Protein AF-A0A1F6WZV9-F1 (afdb_monomer)

Nearest PDB structures (foldseek):
  5a0w-assembly2_A  TM=3.919E-01  e=1.713E+00  Desulfurococcus mucosus
  5akf-assembly3_A  TM=3.228E-01  e=8.176E-01  Desulfurococcus mucosus
  2vs8-assembly3_K  TM=3.008E-01  e=1.338E+00  Desulfurococcus mucosus
  5o6i-assembly3_K  TM=3.169E-01  e=1.937E+00  Desulfurococcus mucosus
  1mow-assembly2_D  TM=3.145E-01  e=2.331E+00  Desulfurococcus mucosus

Sequence (205 aa):
MNNKRGFTLIELLVVIAIMSLLVSIVMIPLNSARTRARVVATIAQASEMNQAIIAYINDVQELPGYDANWGDVCETAMFVSGNFSYKGNRPAKGWNGPYLNAWPKNKWKKTYHWEFIGGNNAIPTLVVDGVSTKEAEMIDKIADDGNLTTGMVRIPREIRKSKGRTIVSNVYGTRKVLGFYFDGYGMRGIRNDAHKAKGCSVKKL

Solvent-accessible surface area (backbone atoms only — not comparable to full-atom values): 11794 Å² total; per-residue (Å²): 134,86,82,77,82,76,85,54,73,65,64,55,50,53,50,55,53,53,51,54,55,56,51,57,67,53,51,61,61,48,57,54,51,53,49,52,52,44,39,54,54,45,53,52,49,52,53,54,50,48,54,28,51,52,52,48,27,72,43,39,60,33,53,79,60,31,48,97,64,94,50,52,68,58,56,27,14,66,35,32,69,53,52,30,27,50,87,86,40,67,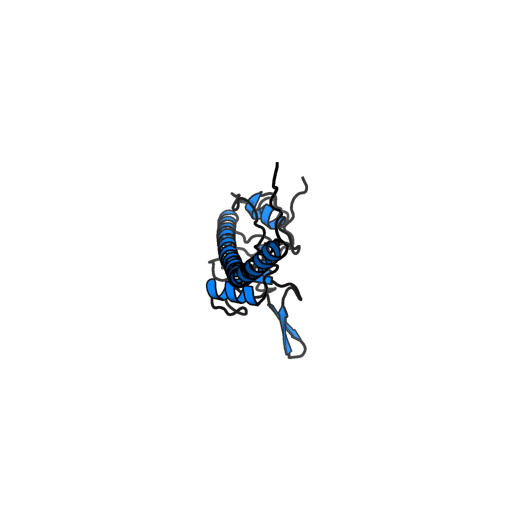46,60,71,56,70,77,68,59,54,38,97,61,72,65,66,40,90,69,78,35,46,46,37,60,42,67,55,59,73,96,67,47,36,54,23,46,32,37,49,69,42,47,71,72,54,44,45,53,37,15,50,72,76,55,85,43,45,53,84,45,87,43,37,21,48,56,66,41,80,46,79,54,95,95,40,82,46,78,43,51,69,63,62,90,58,43,47,38,26,44,44,45,80,81,73,74,58,75,86,55,48,62,65,27,80,76,44,84,40,44,44,65,75,82,128

Organism: NCBI:txid1801765

pLDDT: mean 84.04, std 11.71, range [48.41, 96.38]

Mean predicted aligned error: 8.33 Å

Foldseek 3Di:
DDPPDDDDPVNVVVVVVVVVVVCVVPVVVVVVVLLVVLLVVQLVLVVLVVQLQVVLCVQLLAGQAFAPDFDCQLVCCSQPPQQKADPNDGRRHRDDDNSDPGQDQGPVRGHWGWDFADVVNTFTKTKHWPQDPVSLLVNCVVNHPSDQVDDQKHFRWDWDDDPNDTDIAGPVHPTDMIIRTCPPVPCPPRPVPNNVDHDTDGDDD

Structure (mmCIF, N/CA/C/O backbone):
data_AF-A0A1F6WZV9-F1
#
_entry.id   AF-A0A1F6WZV9-F1
#
loop_
_atom_site.group_PDB
_atom_site.id
_atom_site.type_symbol
_atom_site.label_atom_id
_atom_site.label_alt_id
_atom_site.label_comp_id
_atom_site.label_asym_id
_atom_site.label_entity_id
_atom_site.label_seq_id
_atom_site.pdbx_PDB_ins_code
_atom_site.Cartn_x
_atom_site.Cartn_y
_atom_site.Cartn_z
_atom_site.occupancy
_atom_site.B_iso_or_equiv
_atom_site.auth_seq_id
_atom_site.auth_comp_id
_atom_site.auth_asym_id
_atom_site.auth_atom_id
_atom_site.pdbx_PDB_model_num
ATOM 1 N N . MET A 1 1 ? -59.739 18.974 32.155 1.00 48.41 1 MET A N 1
ATOM 2 C CA . MET A 1 1 ? -58.592 19.144 33.076 1.00 48.41 1 MET A CA 1
ATOM 3 C C . MET A 1 1 ? -57.430 18.324 32.534 1.00 48.41 1 MET A C 1
ATOM 5 O O . MET A 1 1 ? -57.470 17.105 32.612 1.00 48.41 1 MET A O 1
ATOM 9 N N . ASN A 1 2 ? -56.450 18.966 31.895 1.00 56.94 2 ASN A N 1
ATOM 10 C CA . ASN A 1 2 ? -55.317 18.269 31.281 1.00 56.94 2 ASN A CA 1
ATOM 11 C C . ASN A 1 2 ? -54.195 18.081 32.309 1.00 56.94 2 ASN A C 1
ATOM 13 O O . ASN A 1 2 ? -53.331 18.943 32.448 1.00 56.94 2 ASN A O 1
ATOM 17 N N . ASN A 1 3 ? -54.196 16.941 33.005 1.00 62.41 3 ASN A N 1
ATOM 18 C CA . ASN A 1 3 ? -53.055 16.479 33.796 1.00 62.41 3 ASN A CA 1
ATOM 19 C C . ASN A 1 3 ? -51.926 16.043 32.852 1.00 62.41 3 ASN A C 1
ATOM 21 O O . ASN A 1 3 ? -51.799 14.866 32.511 1.00 62.41 3 ASN A O 1
ATOM 25 N N . LYS A 1 4 ? -51.101 16.994 32.405 1.00 68.62 4 LYS A N 1
ATOM 26 C CA . LYS A 1 4 ? -49.837 16.664 31.741 1.00 68.62 4 LYS A CA 1
ATOM 27 C C . LYS A 1 4 ? -48.864 16.157 32.807 1.00 68.62 4 LYS A C 1
ATOM 29 O O . LYS A 1 4 ? -48.350 16.940 33.598 1.00 68.62 4 LYS A O 1
ATOM 34 N N . ARG A 1 5 ? -48.646 14.840 32.848 1.00 77.00 5 ARG A N 1
ATOM 35 C CA . ARG A 1 5 ? -47.585 14.220 33.654 1.00 77.00 5 ARG A CA 1
ATOM 36 C C . ARG A 1 5 ? -46.234 14.716 33.130 1.00 77.00 5 ARG A C 1
ATOM 38 O O . ARG A 1 5 ? -45.928 14.521 31.956 1.00 77.00 5 ARG A O 1
ATOM 45 N N . GLY A 1 6 ? -45.484 15.417 33.977 1.00 78.50 6 GLY A N 1
ATOM 46 C CA . GLY A 1 6 ? -44.118 15.846 33.687 1.00 78.50 6 GLY A CA 1
ATOM 47 C C . GLY A 1 6 ? -43.126 14.708 33.917 1.00 78.50 6 GLY A C 1
ATOM 48 O O . GLY A 1 6 ? -43.349 13.864 34.781 1.00 78.50 6 GLY A O 1
ATOM 49 N N . PHE A 1 7 ? -42.049 14.693 33.137 1.00 82.00 7 PHE A N 1
ATOM 50 C CA . PHE A 1 7 ? -40.940 13.753 33.297 1.00 82.00 7 PHE A CA 1
ATOM 51 C C . PHE A 1 7 ? -40.142 14.107 34.558 1.00 82.00 7 PHE A C 1
ATOM 53 O O . PHE A 1 7 ? -39.856 15.286 34.790 1.00 82.00 7 PHE A O 1
ATOM 60 N N . THR A 1 8 ? -39.781 13.123 35.380 1.00 90.56 8 THR A N 1
ATOM 61 C CA . THR A 1 8 ? -38.990 13.375 36.591 1.00 90.56 8 THR A CA 1
ATOM 62 C C . THR A 1 8 ? -37.490 13.410 36.279 1.00 90.56 8 THR A C 1
ATOM 64 O O . THR A 1 8 ? -36.995 12.728 35.380 1.00 90.56 8 THR A O 1
ATOM 67 N N . LEU A 1 9 ? -36.727 14.195 37.048 1.00 88.62 9 LEU A N 1
ATOM 68 C CA . LEU A 1 9 ? -35.262 14.253 36.924 1.00 88.62 9 LEU A CA 1
ATOM 69 C C . LEU A 1 9 ? -34.605 12.888 37.171 1.00 88.62 9 LEU A C 1
ATOM 71 O O . LEU A 1 9 ? -33.600 12.570 36.540 1.00 88.62 9 LEU A O 1
ATOM 75 N N . ILE A 1 10 ? -35.182 12.076 38.061 1.00 92.75 10 ILE A N 1
ATOM 76 C CA . ILE A 1 10 ? -34.656 10.746 38.376 1.00 92.75 10 ILE A CA 1
ATOM 77 C C . ILE A 1 10 ? -34.859 9.760 37.222 1.00 92.75 10 ILE A C 1
ATOM 79 O O . ILE A 1 10 ? -33.945 8.997 36.920 1.00 92.75 10 ILE A O 1
ATOM 83 N N . GLU A 1 11 ? -35.998 9.821 36.524 1.00 90.50 11 GLU A N 1
ATOM 84 C CA . GLU A 1 11 ? -36.232 9.013 35.321 1.00 90.50 11 GLU A CA 1
ATOM 85 C C . GLU A 1 11 ? -35.207 9.348 34.238 1.00 90.50 11 GLU A C 1
ATOM 87 O O . GLU A 1 11 ? -34.634 8.446 33.635 1.00 90.50 11 GLU A O 1
ATOM 92 N N . LEU A 1 12 ? -34.898 10.630 34.031 1.00 91.75 12 LEU A N 1
ATOM 93 C CA . LEU A 1 12 ? -33.886 11.017 33.048 1.00 91.75 12 LEU A CA 1
ATOM 94 C C . LEU A 1 12 ? -32.477 10.573 33.474 1.00 91.75 12 LEU A C 1
ATOM 96 O O . LEU A 1 12 ? -31.698 10.104 32.642 1.00 91.75 12 LEU A O 1
ATOM 100 N N . LEU A 1 13 ? -32.164 10.674 34.768 1.00 93.31 13 LEU A N 1
ATOM 101 C CA . LEU A 1 13 ? -30.856 10.327 35.324 1.00 93.31 13 LEU A CA 1
ATOM 102 C C . LEU A 1 13 ? -30.554 8.826 35.212 1.00 93.31 13 LEU A C 1
ATOM 104 O O . LEU A 1 13 ? -29.449 8.446 34.824 1.00 93.31 13 LEU A O 1
ATOM 108 N N . VAL A 1 14 ? -31.532 7.963 35.494 1.00 94.75 14 VAL A N 1
ATOM 109 C CA . VAL A 1 14 ? -31.358 6.507 35.365 1.00 94.75 14 VAL A CA 1
ATOM 110 C C . VAL A 1 14 ? -31.144 6.105 33.904 1.00 94.75 14 VAL A C 1
ATOM 112 O O . VAL A 1 14 ? -30.307 5.249 33.614 1.00 94.75 14 VAL A O 1
ATOM 115 N N . VAL A 1 15 ? -31.840 6.750 32.964 1.00 94.69 15 VAL A N 1
ATOM 116 C CA . VAL A 1 15 ? -31.719 6.415 31.540 1.00 94.69 15 VAL A CA 1
ATOM 117 C C . VAL A 1 15 ? -30.327 6.768 31.012 1.00 94.69 15 VAL A C 1
ATOM 119 O O . VAL A 1 15 ? -29.705 5.937 30.349 1.00 94.69 15 VAL A O 1
ATOM 122 N N . ILE A 1 16 ? -29.785 7.948 31.334 1.00 95.31 16 ILE A N 1
ATOM 123 C CA . ILE A 1 16 ? -28.417 8.300 30.910 1.00 95.31 16 ILE A CA 1
ATOM 124 C C . ILE A 1 16 ? -27.360 7.409 31.576 1.00 95.31 16 ILE A C 1
ATOM 126 O O . ILE A 1 16 ? -26.379 7.041 30.924 1.00 95.31 16 ILE A O 1
ATOM 130 N N . ALA A 1 17 ? -27.585 6.990 32.828 1.00 95.69 17 ALA A N 1
ATOM 131 C CA . ALA A 1 17 ? -26.709 6.050 33.521 1.00 95.69 17 ALA A CA 1
ATOM 132 C C . ALA A 1 17 ? -26.644 4.704 32.780 1.00 95.69 17 ALA A C 1
ATOM 134 O O . ALA A 1 17 ? -25.554 4.244 32.433 1.00 95.69 17 ALA A O 1
ATOM 135 N N . ILE A 1 18 ? -27.794 4.117 32.437 1.00 95.44 18 ILE A N 1
ATOM 136 C CA . ILE A 1 18 ? -27.848 2.844 31.703 1.00 95.44 18 ILE A CA 1
ATOM 137 C C . ILE A 1 18 ? -27.305 3.000 30.272 1.00 95.44 18 ILE A C 1
ATOM 139 O O . ILE A 1 18 ? -26.546 2.143 29.815 1.00 95.44 18 ILE A O 1
ATOM 143 N N . MET A 1 19 ? -27.615 4.099 29.572 1.00 94.94 19 MET A N 1
ATOM 144 C CA . MET A 1 19 ? -27.082 4.354 28.226 1.00 94.94 19 MET A CA 1
ATOM 145 C C . MET A 1 19 ? -25.546 4.379 28.218 1.00 94.94 19 MET A C 1
ATOM 147 O O . MET A 1 19 ? -24.927 3.738 27.367 1.00 94.94 19 MET A O 1
ATOM 151 N N . SER A 1 20 ? -24.918 5.060 29.182 1.00 95.44 20 SER A N 1
ATOM 152 C CA . SER A 1 20 ? -23.451 5.131 29.275 1.00 95.44 20 SER A CA 1
ATOM 153 C C . SER A 1 20 ? -22.789 3.769 29.524 1.00 95.44 20 SER A C 1
ATOM 155 O O . SER A 1 20 ? -21.749 3.461 28.928 1.00 95.44 20 SER A O 1
ATOM 157 N N . LEU A 1 21 ? -23.419 2.917 30.338 1.00 93.19 21 LEU A N 1
ATOM 158 C CA . LEU A 1 21 ? -22.950 1.559 30.599 1.00 93.19 21 LEU A CA 1
ATOM 159 C C . LEU A 1 21 ? -22.983 0.710 29.321 1.00 93.19 21 LEU A C 1
ATOM 161 O O . LEU A 1 21 ? -21.990 0.066 28.978 1.00 93.19 21 LEU A O 1
ATOM 165 N N . LEU A 1 22 ? -24.095 0.754 28.583 1.00 95.69 22 LEU A N 1
ATOM 166 C CA . LEU A 1 22 ? -24.256 -0.013 27.346 1.00 95.69 22 LEU A CA 1
ATOM 167 C C . LEU A 1 22 ? -23.265 0.428 26.261 1.00 95.69 22 LEU A C 1
ATOM 169 O O . LEU A 1 22 ? -22.628 -0.415 25.627 1.00 95.69 22 LEU A O 1
ATOM 173 N N . VAL A 1 23 ? -23.074 1.739 26.079 1.00 93.50 23 VAL A N 1
ATOM 174 C CA . VAL A 1 23 ? -22.110 2.281 25.104 1.00 93.50 23 VAL A CA 1
ATOM 175 C C . VAL A 1 23 ? -20.681 1.820 25.414 1.00 93.50 23 VAL A C 1
ATOM 177 O O . VAL A 1 23 ? -19.935 1.473 24.494 1.00 93.50 23 VAL A O 1
ATOM 180 N N . SER A 1 24 ? -20.308 1.754 26.695 1.00 89.38 24 SER A N 1
ATOM 181 C CA . SER A 1 24 ? -18.956 1.362 27.118 1.00 89.38 24 SER A CA 1
ATOM 182 C C . SER A 1 24 ? -18.601 -0.070 26.703 1.00 89.38 24 SER A C 1
ATOM 184 O O . SER A 1 24 ? -17.488 -0.322 26.238 1.00 89.38 24 SER A O 1
ATOM 186 N N . ILE A 1 25 ? -19.557 -0.999 26.795 1.00 91.50 25 ILE A N 1
ATOM 187 C CA . ILE A 1 25 ? -19.353 -2.411 26.429 1.00 91.50 25 ILE A CA 1
ATOM 188 C C . ILE A 1 25 ? -19.211 -2.574 24.907 1.00 91.50 25 ILE A C 1
ATOM 190 O O . ILE A 1 25 ? -18.394 -3.364 24.436 1.00 91.50 25 ILE A O 1
ATOM 194 N N . VAL A 1 26 ? -19.964 -1.799 24.120 1.00 89.88 26 VAL A N 1
ATOM 195 C CA . VAL A 1 26 ? -19.968 -1.900 22.649 1.00 89.88 26 VAL A CA 1
ATOM 196 C C . VAL A 1 26 ? -18.725 -1.261 22.013 1.00 89.88 26 VAL A C 1
ATOM 198 O O . VAL A 1 26 ? -18.256 -1.714 20.965 1.00 89.88 26 VAL A O 1
ATOM 201 N N . MET A 1 27 ? -18.152 -0.223 22.629 1.00 87.25 27 MET A N 1
ATOM 202 C CA . MET A 1 27 ? -17.099 0.583 21.999 1.00 87.25 27 MET A CA 1
ATOM 203 C C . MET A 1 27 ? -15.764 -0.164 21.810 1.00 87.25 27 MET A C 1
ATOM 205 O O . MET A 1 27 ? -15.101 -0.014 20.779 1.00 87.25 27 MET A O 1
ATOM 209 N N . ILE A 1 28 ? -15.363 -0.991 22.781 1.00 84.06 28 ILE A N 1
ATOM 210 C CA . ILE A 1 28 ? -14.087 -1.727 22.752 1.00 84.06 28 ILE A CA 1
ATOM 211 C C . ILE A 1 28 ? -14.012 -2.727 21.575 1.00 84.06 28 ILE A C 1
ATOM 213 O O . ILE A 1 28 ? -13.073 -2.627 20.773 1.00 84.06 28 ILE A O 1
ATOM 217 N N . PRO A 1 29 ? -14.967 -3.665 21.396 1.00 87.50 29 PRO A N 1
ATOM 218 C CA . PRO A 1 29 ? -14.917 -4.627 20.293 1.00 87.50 29 PRO A CA 1
ATOM 219 C C . PRO A 1 29 ? -15.067 -3.961 18.919 1.00 87.50 29 PRO A C 1
ATOM 221 O O . PRO A 1 29 ? -14.427 -4.390 17.954 1.00 87.50 29 PRO A O 1
ATOM 224 N N . LEU A 1 30 ? -15.835 -2.870 18.827 1.00 88.19 30 LEU A N 1
ATOM 225 C CA . LEU A 1 30 ? -16.044 -2.138 17.577 1.00 88.19 30 LEU A CA 1
ATOM 226 C C . LEU A 1 30 ? -14.736 -1.570 17.001 1.00 88.19 30 LEU A C 1
ATOM 228 O O . LEU A 1 30 ? -14.505 -1.644 15.792 1.00 88.19 30 LEU A O 1
ATOM 232 N N . ASN A 1 31 ? -13.846 -1.046 17.848 1.00 87.56 31 ASN A N 1
ATOM 233 C CA . ASN A 1 31 ? -12.553 -0.516 17.402 1.00 87.56 31 ASN A CA 1
ATOM 234 C C . ASN A 1 31 ? -11.635 -1.609 16.826 1.00 87.56 31 ASN A C 1
ATOM 236 O O . ASN A 1 31 ? -10.954 -1.393 15.816 1.00 87.56 31 ASN A O 1
ATOM 240 N N . SER A 1 32 ? -11.648 -2.800 17.430 1.00 89.56 32 SER A N 1
ATOM 241 C CA . SER A 1 32 ? -10.911 -3.966 16.928 1.00 89.56 32 SER A CA 1
ATOM 242 C C . SER A 1 32 ? -11.473 -4.445 15.585 1.00 89.56 32 SER A C 1
ATOM 244 O O . SER A 1 32 ? -10.720 -4.600 14.620 1.00 89.56 32 SER A O 1
ATOM 246 N N . ALA A 1 33 ? -12.800 -4.578 15.481 1.00 92.75 33 ALA A N 1
ATOM 247 C CA . ALA A 1 33 ? -13.479 -4.980 14.250 1.00 92.75 33 ALA A CA 1
ATOM 248 C C . ALA A 1 33 ? -13.197 -4.011 13.089 1.00 92.75 33 ALA A C 1
ATOM 250 O O . ALA A 1 33 ? -12.824 -4.442 11.999 1.00 92.75 33 ALA A O 1
ATOM 251 N N . ARG A 1 34 ? -13.271 -2.695 13.334 1.00 93.44 34 ARG A N 1
ATOM 252 C CA . ARG A 1 34 ? -12.923 -1.662 12.341 1.00 93.44 34 ARG A CA 1
ATOM 253 C C . ARG A 1 34 ? -11.472 -1.763 11.879 1.00 93.44 34 ARG A C 1
ATOM 255 O O . ARG A 1 34 ? -11.185 -1.545 10.705 1.00 93.44 34 ARG A O 1
ATOM 262 N N . THR A 1 35 ? -10.548 -2.078 12.783 1.00 94.25 35 THR A N 1
ATOM 263 C CA . THR A 1 35 ? -9.128 -2.234 12.437 1.00 94.25 35 THR A CA 1
ATOM 264 C C . THR A 1 35 ? -8.911 -3.462 11.560 1.00 94.25 35 THR A C 1
ATOM 266 O O . THR A 1 35 ? -8.313 -3.336 10.495 1.00 94.25 35 THR A O 1
ATOM 269 N N . ARG A 1 36 ? -9.483 -4.615 11.925 1.00 93.81 36 ARG A N 1
ATOM 270 C CA . ARG A 1 36 ? -9.423 -5.834 11.101 1.00 93.81 36 ARG A CA 1
ATOM 271 C C . ARG A 1 36 ? -10.056 -5.635 9.723 1.00 93.81 36 ARG A C 1
ATOM 273 O O . ARG A 1 36 ? -9.460 -6.020 8.724 1.00 93.81 36 ARG A O 1
ATOM 280 N N . ALA A 1 37 ? -11.210 -4.970 9.655 1.00 95.38 37 ALA A N 1
ATOM 281 C CA . ALA A 1 37 ? -11.867 -4.654 8.389 1.00 95.38 37 ALA A CA 1
ATOM 282 C C . ALA A 1 37 ? -10.978 -3.783 7.483 1.00 95.38 37 ALA A C 1
ATOM 284 O O . ALA A 1 37 ? -10.850 -4.063 6.294 1.00 95.38 37 ALA A O 1
ATOM 285 N N . ARG A 1 38 ? -10.310 -2.761 8.042 1.00 95.31 38 ARG A N 1
ATOM 286 C CA . ARG A 1 38 ? -9.353 -1.932 7.287 1.00 95.31 38 ARG A CA 1
ATOM 287 C C . ARG A 1 38 ? -8.147 -2.735 6.795 1.00 95.31 38 ARG A C 1
ATOM 289 O O . ARG A 1 38 ? -7.731 -2.527 5.659 1.00 95.31 38 ARG A O 1
ATOM 296 N N . VAL A 1 39 ? -7.619 -3.649 7.609 1.00 95.81 39 VAL A N 1
ATOM 297 C CA . VAL A 1 39 ? -6.502 -4.537 7.240 1.00 95.81 39 VAL A CA 1
ATOM 298 C C . VAL A 1 39 ? -6.882 -5.422 6.051 1.00 95.81 39 VAL A C 1
ATOM 300 O O . VAL A 1 39 ? -6.245 -5.335 5.004 1.00 95.81 39 VAL A O 1
ATOM 303 N N . VAL A 1 40 ? -7.973 -6.186 6.161 1.00 96.12 40 VAL A N 1
ATOM 304 C CA . VAL A 1 40 ? -8.442 -7.085 5.090 1.00 96.12 40 VAL A CA 1
ATOM 305 C C . VAL A 1 40 ? -8.731 -6.308 3.808 1.00 96.12 40 VAL A C 1
ATOM 307 O O . VAL A 1 40 ? -8.313 -6.699 2.721 1.00 96.12 40 VAL A O 1
ATOM 310 N N . ALA A 1 41 ? -9.385 -5.154 3.928 1.00 96.38 41 ALA A N 1
ATOM 311 C CA . ALA A 1 41 ? -9.717 -4.338 2.772 1.00 96.38 41 ALA A CA 1
ATOM 312 C C . ALA A 1 41 ? -8.491 -3.646 2.137 1.00 96.38 41 ALA A C 1
ATOM 314 O O . ALA A 1 41 ? -8.562 -3.271 0.970 1.00 96.38 41 ALA A O 1
ATOM 315 N N . THR A 1 42 ? -7.384 -3.468 2.868 1.00 96.12 42 THR A N 1
ATOM 316 C CA . THR A 1 42 ? -6.102 -2.996 2.305 1.00 96.12 42 THR A CA 1
ATOM 317 C C . THR A 1 42 ? -5.435 -4.104 1.494 1.00 96.12 42 THR A C 1
ATOM 319 O O . THR A 1 42 ? -4.983 -3.848 0.385 1.00 96.12 42 THR A O 1
ATOM 322 N N . ILE A 1 43 ? -5.438 -5.341 2.001 1.00 94.81 43 ILE A N 1
ATOM 323 C CA . ILE A 1 43 ? -4.892 -6.511 1.292 1.00 94.81 43 ILE A CA 1
ATOM 324 C C . ILE A 1 43 ? -5.663 -6.757 -0.010 1.00 94.81 43 ILE A C 1
ATOM 326 O O . ILE A 1 43 ? -5.056 -6.923 -1.064 1.00 94.81 43 ILE A O 1
ATOM 330 N N . ALA A 1 44 ? -6.997 -6.707 0.044 1.00 95.62 44 ALA A N 1
ATOM 331 C CA . ALA A 1 44 ? -7.839 -6.852 -1.142 1.00 95.62 44 ALA A CA 1
ATOM 332 C C . ALA A 1 44 ? -7.537 -5.776 -2.202 1.00 95.62 44 ALA A C 1
ATOM 334 O O . ALA A 1 44 ? -7.337 -6.107 -3.366 1.00 95.62 44 ALA A O 1
ATOM 335 N N . GLN A 1 45 ? -7.422 -4.504 -1.794 1.00 95.38 45 GLN A N 1
ATOM 336 C CA . GLN A 1 45 ? -7.049 -3.412 -2.704 1.00 95.38 45 GLN A CA 1
ATOM 337 C C . GLN A 1 45 ? -5.638 -3.587 -3.284 1.00 95.38 45 GLN A C 1
ATOM 339 O O . GLN A 1 45 ? -5.431 -3.332 -4.466 1.00 95.38 45 GLN A O 1
ATOM 344 N N . ALA A 1 46 ? -4.667 -4.027 -2.477 1.00 93.25 46 ALA A N 1
ATOM 345 C CA . ALA A 1 46 ? -3.313 -4.320 -2.947 1.00 93.25 46 ALA A CA 1
ATOM 346 C C . ALA A 1 46 ? -3.307 -5.433 -4.007 1.00 93.25 46 ALA A C 1
ATOM 348 O O . ALA A 1 46 ? -2.618 -5.309 -5.017 1.00 93.25 46 ALA A O 1
ATOM 349 N N . SER A 1 47 ? -4.113 -6.481 -3.815 1.00 91.81 47 SER A N 1
ATOM 350 C CA . SER A 1 47 ? -4.274 -7.565 -4.790 1.00 91.81 47 SER A CA 1
ATOM 351 C C . SER A 1 47 ? -4.921 -7.089 -6.097 1.00 91.81 47 SER A C 1
ATOM 353 O O . SER A 1 47 ? -4.436 -7.432 -7.172 1.00 91.81 47 SER A O 1
ATOM 355 N N . GLU A 1 48 ? -5.961 -6.255 -6.019 1.00 94.00 48 GLU A N 1
ATOM 356 C CA . GLU A 1 48 ? -6.611 -5.649 -7.191 1.00 94.00 48 GLU A CA 1
ATOM 357 C C . GLU A 1 48 ? -5.622 -4.799 -8.004 1.00 94.00 48 GLU A C 1
ATOM 359 O O . GLU A 1 48 ? -5.484 -4.976 -9.214 1.00 94.00 48 GLU A O 1
ATOM 364 N N . MET A 1 49 ? -4.858 -3.928 -7.337 1.00 92.44 49 MET A N 1
ATOM 365 C CA . MET A 1 49 ? -3.837 -3.118 -8.009 1.00 92.44 49 MET A CA 1
ATOM 366 C C . MET A 1 49 ? -2.710 -3.975 -8.587 1.00 92.44 49 MET A C 1
ATOM 368 O O . MET A 1 49 ? -2.226 -3.673 -9.672 1.00 92.44 49 MET A O 1
ATOM 372 N N . ASN A 1 50 ? -2.307 -5.053 -7.910 1.00 89.81 50 ASN A N 1
ATOM 373 C CA . ASN A 1 50 ? -1.316 -5.987 -8.443 1.00 89.81 50 ASN A CA 1
ATOM 374 C C . ASN A 1 50 ? -1.775 -6.590 -9.780 1.00 89.81 50 ASN A C 1
ATOM 376 O O . ASN A 1 50 ? -1.019 -6.588 -10.748 1.00 89.81 50 ASN A O 1
ATOM 380 N N . GLN A 1 51 ? -3.035 -7.022 -9.872 1.00 91.94 51 GLN A N 1
ATOM 381 C CA . GLN A 1 51 ? -3.592 -7.533 -11.128 1.00 91.94 51 GLN A CA 1
ATOM 382 C C . GLN A 1 51 ? -3.583 -6.468 -12.233 1.00 91.94 51 GLN A C 1
ATOM 384 O O . GLN A 1 51 ? -3.187 -6.762 -13.359 1.00 91.94 51 GLN A O 1
ATOM 389 N N . ALA A 1 52 ? -3.936 -5.221 -11.908 1.00 93.44 52 ALA A N 1
ATOM 390 C CA . ALA A 1 52 ? -3.880 -4.115 -12.862 1.00 93.44 52 ALA A CA 1
ATOM 391 C C . ALA A 1 52 ? -2.451 -3.794 -13.332 1.00 93.44 52 ALA A C 1
ATOM 393 O O . ALA A 1 52 ? -2.236 -3.493 -14.506 1.00 93.44 52 ALA A O 1
ATOM 394 N N . ILE A 1 53 ? -1.463 -3.887 -12.439 1.00 89.75 53 ILE A N 1
ATOM 395 C CA . ILE A 1 53 ? -0.046 -3.705 -12.773 1.00 89.75 53 ILE A CA 1
ATOM 396 C C . ILE A 1 53 ? 0.433 -4.807 -13.718 1.00 89.75 53 ILE A C 1
ATOM 398 O O . ILE A 1 53 ? 1.088 -4.511 -14.715 1.00 89.75 53 ILE A O 1
ATOM 402 N N . ILE A 1 54 ? 0.077 -6.064 -13.447 1.00 89.88 54 ILE A N 1
ATOM 403 C CA . ILE A 1 54 ? 0.411 -7.191 -14.326 1.00 89.88 54 ILE A CA 1
ATOM 404 C C . ILE A 1 54 ? -0.240 -7.011 -15.705 1.00 89.88 54 ILE A C 1
ATOM 406 O O . ILE A 1 54 ? 0.430 -7.197 -16.718 1.00 89.88 54 ILE A O 1
ATOM 410 N N . ALA A 1 55 ? -1.510 -6.597 -15.763 1.00 92.25 55 ALA A N 1
ATOM 411 C CA . ALA A 1 55 ? -2.193 -6.311 -17.025 1.00 92.25 55 ALA A CA 1
ATOM 412 C C . ALA A 1 55 ? -1.490 -5.196 -17.819 1.00 92.25 55 ALA A C 1
ATOM 414 O O . ALA A 1 55 ? -1.164 -5.393 -18.987 1.00 92.25 55 ALA A O 1
ATOM 415 N N . TYR A 1 56 ? -1.152 -4.079 -17.162 1.00 89.94 56 TYR A N 1
ATOM 416 C CA . TYR A 1 56 ? -0.374 -2.994 -17.768 1.00 89.94 56 TYR A CA 1
ATOM 417 C C . TYR A 1 56 ? 0.934 -3.503 -18.378 1.00 89.94 56 TYR A C 1
ATOM 419 O O . TYR A 1 56 ? 1.269 -3.168 -19.512 1.00 89.94 56 TYR A O 1
ATOM 427 N N . ILE A 1 57 ? 1.679 -4.312 -17.625 1.00 86.75 57 ILE A N 1
ATOM 428 C CA . ILE A 1 57 ? 2.969 -4.856 -18.051 1.00 86.75 57 ILE A CA 1
ATOM 429 C C . ILE A 1 57 ? 2.808 -5.763 -19.267 1.00 86.75 57 ILE A C 1
ATOM 431 O O . ILE A 1 57 ? 3.633 -5.703 -20.174 1.00 86.75 57 ILE A O 1
ATOM 435 N N . ASN A 1 58 ? 1.770 -6.596 -19.297 1.00 89.31 58 ASN A N 1
ATOM 436 C CA . ASN A 1 58 ? 1.527 -7.496 -20.421 1.00 89.31 58 ASN A CA 1
ATOM 437 C C . ASN A 1 58 ? 1.255 -6.726 -21.720 1.00 89.31 58 ASN A C 1
ATOM 439 O O . ASN A 1 58 ? 1.699 -7.152 -22.783 1.00 89.31 58 ASN A O 1
ATOM 443 N N . ASP A 1 59 ? 0.608 -5.571 -21.635 1.00 89.75 59 ASP A N 1
ATOM 444 C CA . ASP A 1 59 ? 0.269 -4.761 -22.805 1.00 89.75 59 ASP A CA 1
ATOM 445 C C . ASP A 1 59 ? 1.425 -3.856 -23.246 1.00 89.75 59 ASP A C 1
ATOM 447 O O . ASP A 1 59 ? 1.767 -3.761 -24.426 1.00 89.75 59 ASP A O 1
ATOM 451 N N . VAL A 1 60 ? 2.072 -3.206 -22.281 1.00 84.94 60 VAL A N 1
ATOM 452 C CA . VAL A 1 60 ? 3.124 -2.212 -22.523 1.00 84.94 60 VAL A CA 1
ATOM 453 C C . VAL A 1 60 ? 4.515 -2.847 -22.651 1.00 84.94 60 VAL A C 1
ATOM 455 O O . VAL A 1 60 ? 5.426 -2.245 -23.224 1.00 84.94 60 VAL A O 1
ATOM 458 N N . GLN A 1 61 ? 4.696 -4.065 -22.133 1.00 84.31 61 GLN A N 1
ATOM 459 C CA . GLN A 1 61 ? 5.971 -4.795 -22.076 1.00 84.31 61 GLN A CA 1
ATOM 460 C C . GLN A 1 61 ? 7.076 -4.050 -21.295 1.00 84.31 61 GLN A C 1
ATOM 462 O O . GLN A 1 61 ? 8.271 -4.308 -21.461 1.00 84.31 61 GLN A O 1
ATOM 467 N N . GLU A 1 62 ? 6.684 -3.133 -20.408 1.00 81.50 62 GLU A N 1
ATOM 468 C CA . GLU A 1 62 ? 7.562 -2.411 -19.485 1.00 81.50 62 GLU A CA 1
ATOM 469 C C . GLU A 1 62 ? 6.922 -2.298 -18.105 1.00 81.50 62 GLU A C 1
ATOM 471 O O . GLU A 1 62 ? 5.699 -2.316 -17.962 1.00 81.50 62 GLU A O 1
ATOM 476 N N . LEU A 1 63 ? 7.759 -2.106 -17.085 1.00 82.06 63 LEU A N 1
ATOM 477 C CA . LEU A 1 63 ? 7.273 -1.753 -15.756 1.00 82.06 63 LEU A CA 1
ATOM 478 C C . LEU A 1 63 ? 6.636 -0.350 -15.767 1.00 82.06 63 LEU A C 1
ATOM 480 O O . LEU A 1 63 ? 7.122 0.531 -16.486 1.00 82.06 63 LEU A O 1
ATOM 484 N N . PRO A 1 64 ? 5.595 -0.107 -14.949 1.00 83.12 64 PRO A N 1
ATOM 485 C CA . PRO A 1 64 ? 5.033 1.226 -14.798 1.00 83.12 64 PRO A CA 1
ATOM 486 C C . PRO A 1 64 ? 6.110 2.222 -14.364 1.00 83.12 64 PRO A C 1
ATOM 488 O O . PRO A 1 64 ? 6.955 1.923 -13.511 1.00 83.12 64 PRO A O 1
ATOM 491 N N . GLY A 1 65 ? 6.078 3.411 -14.961 1.00 78.62 65 GLY A N 1
ATOM 492 C CA . GLY A 1 65 ? 6.927 4.513 -14.532 1.00 78.62 65 GLY A CA 1
ATOM 493 C C . GLY A 1 65 ? 6.580 4.947 -13.111 1.00 78.62 65 GLY A C 1
ATOM 494 O O . GLY A 1 65 ? 5.485 4.692 -12.625 1.00 78.62 65 GLY A O 1
ATOM 495 N N . TYR A 1 66 ? 7.504 5.634 -12.452 1.00 79.25 66 TYR A N 1
ATOM 496 C CA . TYR A 1 66 ? 7.242 6.257 -11.158 1.00 79.25 66 TYR A CA 1
ATOM 497 C C . TYR A 1 66 ? 7.515 7.760 -11.232 1.00 79.25 66 TYR A C 1
ATOM 499 O O . TYR A 1 66 ? 8.248 8.247 -12.109 1.00 79.25 66 TYR A O 1
ATOM 507 N N . ASP A 1 67 ? 6.912 8.513 -10.323 1.00 76.25 67 ASP A N 1
ATOM 508 C CA . ASP A 1 67 ? 7.307 9.880 -10.030 1.00 76.25 67 ASP A CA 1
ATOM 509 C C . ASP A 1 67 ? 7.724 9.990 -8.560 1.00 76.25 67 ASP A C 1
ATOM 511 O O . ASP A 1 67 ? 7.351 9.184 -7.722 1.00 76.25 67 ASP A O 1
ATOM 515 N N . ALA A 1 68 ? 8.569 10.969 -8.241 1.00 71.38 68 ALA A N 1
ATOM 516 C CA . ALA A 1 68 ? 9.023 11.170 -6.861 1.00 71.38 68 ALA A CA 1
ATOM 517 C C . ALA A 1 68 ? 7.973 11.900 -5.999 1.00 71.38 68 ALA A C 1
ATOM 519 O O . ALA A 1 68 ? 8.233 12.231 -4.838 1.00 71.38 68 ALA A O 1
ATOM 5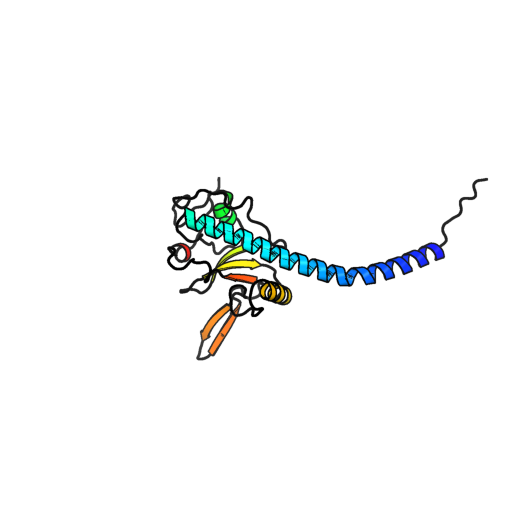20 N N . ASN A 1 69 ? 6.820 12.234 -6.585 1.00 78.69 69 ASN A N 1
ATOM 521 C CA . ASN A 1 69 ? 5.792 13.019 -5.934 1.00 78.69 69 ASN A CA 1
ATOM 522 C C . ASN A 1 69 ? 4.751 12.080 -5.353 1.00 78.69 69 ASN A C 1
ATOM 524 O O . ASN A 1 69 ? 4.102 11.318 -6.052 1.00 78.69 69 ASN A O 1
ATOM 528 N N . TRP A 1 70 ? 4.513 12.212 -4.057 1.00 80.00 70 TRP A N 1
ATOM 529 C CA . TRP A 1 70 ? 3.416 11.495 -3.435 1.00 80.00 70 TRP A CA 1
ATOM 530 C C . TRP A 1 70 ? 2.081 12.027 -3.954 1.00 80.00 70 TRP A C 1
ATOM 532 O O . TRP A 1 70 ? 1.682 13.146 -3.628 1.00 80.00 70 TRP A O 1
ATOM 542 N N . GLY A 1 71 ? 1.385 11.206 -4.729 1.00 83.50 71 GLY A N 1
ATOM 543 C CA . GLY A 1 71 ? 0.116 11.549 -5.350 1.00 83.50 71 GLY A CA 1
ATOM 544 C C . GLY A 1 71 ? -0.561 10.320 -5.936 1.00 83.50 71 GLY A C 1
ATOM 545 O O . GLY A 1 71 ? -0.221 9.195 -5.588 1.00 83.50 71 GLY A O 1
ATOM 546 N N . ASP A 1 72 ? -1.578 10.566 -6.751 1.00 86.94 72 ASP A N 1
ATOM 547 C CA . ASP A 1 72 ? -2.260 9.560 -7.569 1.00 86.94 72 ASP A CA 1
ATOM 548 C C . ASP A 1 72 ? -2.342 9.975 -9.042 1.00 86.94 72 ASP A C 1
ATOM 550 O O . ASP A 1 72 ? -2.974 9.294 -9.843 1.00 86.94 72 ASP A O 1
ATOM 554 N N . VAL A 1 73 ? -1.752 11.113 -9.411 1.00 86.44 73 VAL A N 1
ATOM 555 C CA . VAL A 1 73 ? -1.892 11.707 -10.745 1.00 86.44 73 VAL A CA 1
ATOM 556 C C . VAL A 1 73 ? -1.274 10.794 -11.799 1.00 86.44 73 VAL A C 1
ATOM 558 O O . VAL A 1 73 ? -1.894 10.519 -12.826 1.00 86.44 73 VAL A O 1
ATOM 561 N N . CYS A 1 74 ? -0.075 10.290 -11.524 1.00 85.56 74 CYS A N 1
ATOM 562 C CA . CYS A 1 74 ? 0.649 9.418 -12.432 1.00 85.56 74 CYS A CA 1
ATOM 563 C C . CYS A 1 74 ? 0.057 8.015 -12.483 1.00 85.56 74 CYS A C 1
ATOM 565 O O . CYS A 1 74 ? -0.136 7.466 -13.565 1.00 85.56 74 CYS A O 1
ATOM 567 N N . GLU A 1 75 ? -0.317 7.463 -11.338 1.00 88.88 75 GLU A N 1
ATOM 568 C CA . GLU A 1 75 ? -0.951 6.157 -11.247 1.00 88.88 75 GLU A CA 1
ATOM 569 C C . GLU A 1 75 ? -2.336 6.163 -11.906 1.00 88.88 75 GLU A C 1
ATOM 571 O O . GLU A 1 75 ? -2.646 5.284 -12.707 1.00 88.88 75 GLU A O 1
ATOM 576 N N . THR A 1 76 ? -3.140 7.205 -11.686 1.00 90.81 76 THR A N 1
ATOM 577 C CA . THR A 1 76 ? -4.417 7.386 -12.393 1.00 90.81 76 THR A CA 1
ATOM 578 C C . THR A 1 76 ? -4.194 7.495 -13.897 1.00 90.81 76 THR A C 1
ATOM 580 O O . THR A 1 76 ? -4.919 6.885 -14.680 1.00 90.81 76 THR A O 1
ATOM 583 N N . ALA A 1 77 ? -3.181 8.242 -14.332 1.00 88.19 77 ALA A N 1
ATOM 584 C CA . ALA A 1 77 ? -2.899 8.374 -15.751 1.00 88.19 77 ALA A CA 1
ATOM 585 C C . ALA A 1 77 ? -2.466 7.046 -16.392 1.00 88.19 77 ALA A C 1
ATOM 587 O O . ALA A 1 77 ? -2.959 6.706 -17.463 1.00 88.19 77 ALA A O 1
ATOM 588 N N . MET A 1 78 ? -1.610 6.268 -15.728 1.00 88.12 78 MET A N 1
ATOM 589 C CA . MET A 1 78 ? -1.125 4.979 -16.235 1.00 88.12 78 MET A CA 1
ATOM 590 C C . MET A 1 78 ? -2.191 3.881 -16.212 1.00 88.12 78 MET A C 1
ATOM 592 O O . MET A 1 78 ? -2.317 3.132 -17.181 1.00 88.12 78 MET A O 1
ATOM 596 N N . PHE A 1 79 ? -2.962 3.784 -15.126 1.00 91.44 79 PHE A N 1
ATOM 597 C CA . PHE A 1 79 ? -3.865 2.654 -14.899 1.00 91.44 79 PHE A CA 1
ATOM 598 C C . PHE A 1 79 ? -5.325 2.925 -15.253 1.00 91.44 79 PHE A C 1
ATOM 600 O O . PHE A 1 79 ? -6.085 1.973 -15.409 1.00 91.44 79 PHE A O 1
ATOM 607 N N . VAL A 1 80 ? -5.721 4.191 -15.408 1.00 92.62 80 VAL A N 1
ATOM 608 C CA . VAL A 1 80 ? -7.119 4.572 -15.657 1.00 92.62 80 VAL A CA 1
ATOM 609 C C . VAL A 1 80 ? -7.260 5.313 -16.986 1.00 92.62 80 VAL A C 1
ATOM 611 O O . VAL A 1 80 ? -7.977 4.856 -17.864 1.00 92.62 80 VAL A O 1
ATOM 614 N N . SER A 1 81 ? -6.591 6.454 -17.176 1.00 89.56 81 SER A N 1
ATOM 615 C CA . SER A 1 81 ? -6.931 7.346 -18.301 1.00 89.56 81 SER A CA 1
ATOM 616 C C . SER A 1 81 ? -6.079 7.191 -19.562 1.00 89.56 81 SER A C 1
ATOM 618 O O . SER A 1 81 ? -6.446 7.728 -20.604 1.00 89.56 81 SER A O 1
ATOM 620 N N . GLY A 1 82 ? -4.917 6.543 -19.479 1.00 86.38 82 GLY A N 1
ATOM 621 C CA . GLY A 1 82 ? -3.946 6.476 -20.575 1.00 86.38 82 GLY A CA 1
ATOM 622 C C . GLY A 1 82 ? -3.249 7.812 -20.888 1.00 86.38 82 GLY A C 1
ATOM 623 O O . GLY A 1 82 ? -2.422 7.879 -21.794 1.00 86.38 82 GLY A O 1
ATOM 624 N N . ASN A 1 83 ? -3.531 8.892 -20.147 1.00 84.56 83 ASN A N 1
ATOM 625 C CA . ASN A 1 83 ? -2.991 10.233 -20.412 1.00 84.56 83 ASN A CA 1
ATOM 626 C C . ASN A 1 83 ? -1.664 10.492 -19.676 1.00 84.56 83 ASN A C 1
ATOM 628 O O . ASN A 1 83 ? -1.537 11.437 -18.894 1.00 84.56 83 ASN A O 1
ATOM 632 N N . PHE A 1 84 ? -0.666 9.644 -19.909 1.00 79.69 84 PHE A N 1
ATOM 633 C CA . PHE A 1 84 ? 0.660 9.768 -19.305 1.00 79.69 84 PHE A CA 1
ATOM 634 C C . PHE A 1 84 ? 1.754 9.840 -20.372 1.00 79.69 84 PHE A C 1
ATOM 636 O O . PHE A 1 84 ? 1.647 9.278 -21.462 1.00 79.69 84 PHE A O 1
ATOM 643 N N . SER A 1 85 ? 2.828 10.548 -20.041 1.00 73.69 85 SER A N 1
ATOM 644 C CA . SER A 1 85 ? 4.074 10.561 -20.797 1.00 73.69 85 SER A CA 1
ATOM 645 C C . SER A 1 85 ? 5.160 9.927 -19.945 1.00 73.69 85 SER A C 1
ATOM 647 O O . SER A 1 85 ? 5.454 10.403 -18.844 1.00 73.69 85 SER A O 1
ATOM 649 N N . TYR A 1 86 ? 5.761 8.865 -20.477 1.00 68.44 86 TYR A N 1
ATOM 650 C CA . TYR A 1 86 ? 6.861 8.142 -19.859 1.00 68.44 86 TYR A CA 1
ATOM 651 C C . TYR A 1 86 ? 8.093 8.251 -20.767 1.00 68.44 86 TYR A C 1
ATOM 653 O O . TYR A 1 86 ? 8.011 7.964 -21.960 1.00 68.44 86 TYR A O 1
ATOM 661 N N . LYS A 1 87 ? 9.228 8.743 -20.243 1.00 63.50 87 LYS A N 1
ATOM 662 C CA . LYS A 1 87 ? 10.451 9.032 -21.036 1.00 63.50 87 LYS A CA 1
ATOM 663 C C . LYS A 1 87 ? 10.246 9.966 -22.243 1.00 63.50 87 LYS A C 1
ATOM 665 O O . LYS A 1 87 ? 10.997 9.903 -23.209 1.00 63.50 87 LYS A O 1
ATOM 670 N N . GLY A 1 88 ? 9.223 10.821 -22.217 1.00 60.19 88 GLY A N 1
ATOM 671 C CA . GLY A 1 88 ? 8.869 11.673 -23.360 1.00 60.19 88 GLY A CA 1
ATOM 672 C C . GLY A 1 88 ? 8.087 10.961 -24.475 1.00 60.19 88 GLY A C 1
ATOM 673 O O . GLY A 1 88 ? 7.698 11.620 -25.437 1.00 60.19 88 GLY A O 1
ATOM 674 N N . ASN A 1 89 ? 7.795 9.662 -24.331 1.00 54.38 89 ASN A N 1
ATOM 675 C CA . ASN A 1 89 ? 6.905 8.912 -25.215 1.00 54.38 89 ASN A CA 1
ATOM 676 C C . ASN A 1 89 ? 5.476 8.887 -24.639 1.00 54.38 89 ASN A C 1
ATOM 678 O O . ASN A 1 89 ? 5.269 8.655 -23.447 1.00 54.38 89 ASN A O 1
ATOM 682 N N . ARG A 1 90 ? 4.486 9.150 -25.501 1.00 59.47 90 ARG A N 1
ATOM 683 C CA . ARG A 1 90 ? 3.045 9.215 -25.185 1.00 59.47 90 ARG A CA 1
ATOM 684 C C . ARG A 1 90 ? 2.333 7.941 -25.614 1.00 59.47 90 ARG A C 1
ATOM 686 O O . ARG A 1 90 ? 2.683 7.459 -26.689 1.00 59.47 90 ARG A O 1
ATOM 693 N N . PRO A 1 91 ? 1.202 7.613 -24.958 1.00 63.53 91 PRO A N 1
ATOM 694 C CA . PRO A 1 91 ? 1.122 6.498 -23.998 1.00 63.53 91 PRO A CA 1
ATOM 695 C C . PRO A 1 91 ? 2.079 5.362 -24.351 1.00 63.53 91 PRO A C 1
ATOM 697 O O . PRO A 1 91 ? 2.345 5.112 -25.524 1.00 63.53 91 PRO A O 1
ATOM 700 N N . ALA A 1 92 ? 2.616 4.667 -23.351 1.00 63.66 92 ALA A N 1
ATOM 701 C CA . ALA A 1 92 ? 3.562 3.595 -23.626 1.00 63.66 92 ALA A CA 1
ATOM 702 C C . ALA A 1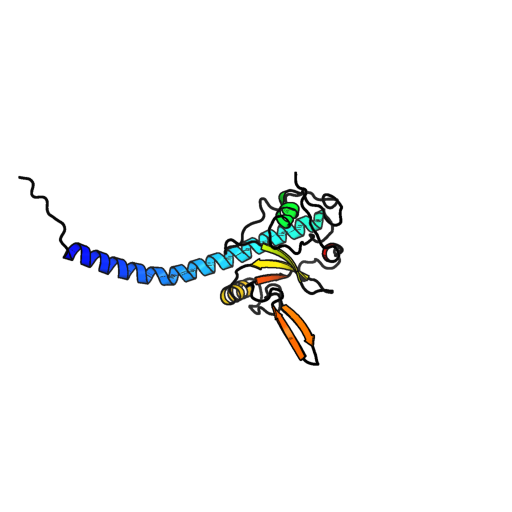 92 ? 2.977 2.646 -24.692 1.00 63.66 92 ALA A C 1
ATOM 704 O O . ALA A 1 92 ? 1.833 2.200 -24.581 1.00 63.66 92 ALA A O 1
ATOM 705 N N . LYS A 1 93 ? 3.709 2.492 -25.804 1.00 73.50 93 LYS A N 1
ATOM 706 C CA . LYS A 1 93 ? 3.243 1.794 -27.007 1.00 73.50 93 LYS A CA 1
ATOM 707 C C . LYS A 1 93 ? 2.620 0.460 -26.592 1.00 73.50 93 LYS A C 1
ATOM 709 O O . LYS A 1 93 ? 3.308 -0.340 -25.974 1.00 73.50 93 LYS A O 1
ATOM 714 N N . GLY A 1 94 ? 1.359 0.234 -26.954 1.00 82.12 94 GLY A N 1
ATOM 715 C CA . GLY A 1 94 ? 0.637 -0.990 -26.592 1.00 82.12 94 GLY A CA 1
ATOM 716 C C . GLY A 1 94 ? -0.346 -0.847 -25.430 1.00 82.12 94 GLY A C 1
ATOM 717 O O . GLY A 1 94 ? -1.062 -1.799 -25.171 1.00 82.12 94 GLY A O 1
ATOM 718 N N . TRP A 1 95 ? -0.451 0.318 -24.776 1.00 89.44 95 TRP A N 1
ATOM 719 C CA . TRP A 1 95 ? -1.473 0.541 -23.744 1.00 89.44 95 TRP A CA 1
ATOM 720 C C . TRP A 1 95 ? -2.889 0.231 -24.260 1.00 89.44 95 TRP A C 1
ATOM 722 O O . TRP A 1 95 ? -3.322 0.813 -25.257 1.00 89.44 95 TRP A O 1
ATOM 732 N N . ASN A 1 96 ? -3.604 -0.643 -23.549 1.00 91.62 96 ASN A N 1
ATOM 733 C CA . ASN A 1 96 ? -4.952 -1.107 -23.889 1.00 91.62 96 ASN A CA 1
ATOM 734 C C . ASN A 1 96 ? -5.889 -1.081 -22.659 1.00 91.62 96 ASN A C 1
ATOM 736 O O . ASN A 1 96 ? -6.809 -1.886 -22.531 1.00 91.62 96 ASN A O 1
ATOM 740 N N . GLY A 1 97 ? -5.629 -0.154 -21.729 1.00 88.69 97 GLY A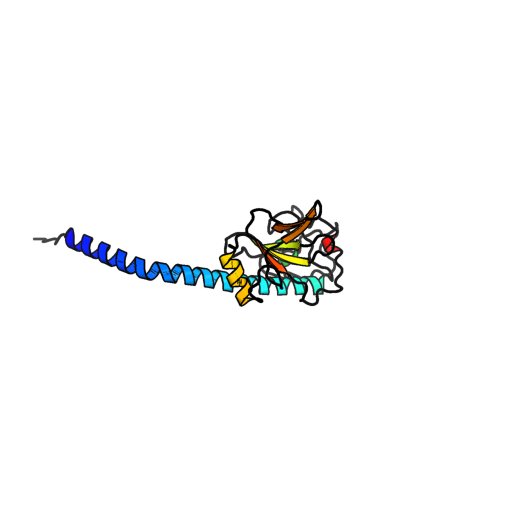 N 1
ATOM 741 C CA . GLY A 1 97 ? -6.457 0.052 -20.542 1.00 88.69 97 GLY A CA 1
ATOM 742 C C . GLY A 1 97 ? -7.815 0.712 -20.851 1.00 88.69 97 GLY A C 1
ATOM 743 O O . GLY A 1 97 ? -8.175 0.903 -22.015 1.00 88.69 97 GLY A O 1
ATOM 744 N N . PRO A 1 98 ? -8.586 1.120 -19.826 1.00 94.62 98 PRO A N 1
ATOM 745 C CA . PRO A 1 98 ? -8.225 1.170 -18.408 1.00 94.62 98 PRO A CA 1
ATOM 746 C C . PRO A 1 98 ? -7.958 -0.210 -17.795 1.00 94.62 98 PRO A C 1
ATOM 748 O O . PRO A 1 98 ? -8.651 -1.176 -18.092 1.00 94.62 98 PRO A O 1
ATOM 751 N N . TYR A 1 99 ? -6.987 -0.278 -16.884 1.00 94.94 99 TYR A N 1
ATOM 752 C CA . TYR A 1 99 ? -6.710 -1.458 -16.050 1.00 94.94 99 TYR A CA 1
ATOM 753 C C . TYR A 1 99 ? -7.408 -1.375 -14.687 1.00 94.94 99 TYR A C 1
ATOM 755 O O . TYR A 1 99 ? -7.593 -2.384 -14.013 1.00 94.94 99 TYR A O 1
ATOM 763 N N . LEU A 1 100 ? -7.801 -0.165 -14.282 1.00 95.81 100 LEU A N 1
ATOM 764 C CA . LEU A 1 100 ? -8.611 0.125 -13.104 1.00 95.81 100 LEU A CA 1
ATOM 765 C C . LEU A 1 100 ? -9.698 1.133 -13.464 1.00 95.81 100 LEU A C 1
ATOM 767 O O . LEU A 1 100 ? -9.476 2.044 -14.258 1.00 95.81 100 LEU A O 1
ATOM 771 N N . ASN A 1 101 ? -10.845 1.035 -12.793 1.00 94.75 101 ASN A N 1
ATOM 772 C CA . ASN A 1 101 ? -11.904 2.041 -12.917 1.00 94.75 101 ASN A CA 1
ATOM 773 C C . ASN A 1 101 ? -11.501 3.382 -12.281 1.00 94.75 101 ASN A C 1
ATOM 775 O O . ASN A 1 101 ? -11.891 4.446 -12.752 1.00 94.75 101 ASN A O 1
ATOM 779 N N . ALA A 1 102 ? -10.733 3.329 -11.191 1.00 93.81 102 ALA A N 1
ATOM 780 C CA . ALA A 1 102 ? -10.171 4.489 -10.513 1.00 93.81 102 ALA A CA 1
ATOM 781 C C . ALA A 1 102 ? -8.954 4.063 -9.689 1.00 93.81 102 ALA A C 1
ATOM 783 O O . ALA A 1 102 ? -8.944 2.963 -9.135 1.00 93.81 102 ALA A O 1
ATOM 784 N N . TRP A 1 103 ? -7.963 4.946 -9.539 1.00 91.81 103 TRP A N 1
ATOM 785 C CA . TRP A 1 103 ? -6.900 4.728 -8.560 1.00 91.81 103 TRP A CA 1
ATOM 786 C C . TRP A 1 103 ? -7.462 4.959 -7.149 1.00 91.81 103 TRP A C 1
ATOM 788 O O . TRP A 1 103 ? -7.903 6.073 -6.836 1.00 91.81 103 TRP A O 1
ATOM 798 N N . PRO A 1 104 ? -7.525 3.933 -6.283 1.00 93.12 104 PRO A N 1
ATOM 799 C CA . PRO A 1 104 ? -8.246 4.053 -5.027 1.00 93.12 104 PRO A CA 1
ATOM 800 C C . PRO A 1 104 ? -7.472 4.891 -4.003 1.00 93.12 104 PRO A C 1
ATOM 802 O O . PRO A 1 104 ? -6.245 4.855 -3.915 1.00 93.12 104 PRO A O 1
ATOM 805 N N . LYS A 1 105 ? -8.201 5.581 -3.119 1.00 93.12 105 LYS A N 1
ATOM 806 C CA . LYS A 1 105 ? -7.626 6.023 -1.841 1.00 93.12 105 LYS A CA 1
ATOM 807 C C . LYS A 1 105 ? -7.482 4.824 -0.904 1.00 93.12 105 LYS A C 1
ATOM 809 O O . LYS A 1 105 ? -8.312 3.908 -0.893 1.00 93.12 105 LYS A O 1
ATOM 814 N N . ASN A 1 106 ? -6.444 4.853 -0.079 1.00 93.75 106 ASN A N 1
ATOM 815 C CA . ASN A 1 106 ? -6.220 3.823 0.925 1.00 93.75 106 ASN A CA 1
ATOM 816 C C . ASN A 1 106 ? -7.158 3.991 2.136 1.00 93.75 106 ASN A C 1
ATOM 818 O O . ASN A 1 106 ? -7.871 4.991 2.281 1.00 93.75 106 ASN A O 1
ATOM 822 N N . LYS A 1 107 ? -7.150 3.018 3.056 1.00 94.81 107 LYS A N 1
ATOM 823 C CA . LYS A 1 107 ? -8.064 2.994 4.218 1.00 94.81 107 LYS A CA 1
ATOM 824 C C . LYS A 1 107 ? -7.778 4.054 5.288 1.00 94.81 107 LYS A C 1
ATOM 826 O O . LYS A 1 107 ? -8.557 4.186 6.232 1.00 94.81 107 LYS A O 1
ATOM 831 N N . TRP A 1 108 ? -6.718 4.841 5.118 1.00 93.94 108 TRP A N 1
ATOM 832 C CA . TRP A 1 108 ? -6.375 6.003 5.941 1.00 93.94 108 TRP A CA 1
ATOM 833 C C . TRP A 1 108 ? -6.643 7.327 5.210 1.00 93.94 108 TRP A C 1
ATOM 835 O O . TRP A 1 108 ? -6.169 8.372 5.649 1.00 93.94 108 TRP A O 1
ATOM 845 N N . LYS A 1 109 ? -7.427 7.297 4.119 1.00 91.31 109 LYS A N 1
ATOM 846 C CA . LYS A 1 109 ? -7.770 8.456 3.272 1.00 91.31 109 LYS A CA 1
ATOM 847 C C . LYS A 1 109 ? -6.552 9.127 2.624 1.00 91.31 109 LYS A C 1
ATOM 849 O O . LYS A 1 109 ? -6.614 10.294 2.246 1.00 91.31 109 LYS A O 1
ATOM 854 N N . LYS A 1 110 ? -5.453 8.388 2.489 1.00 91.50 110 LYS A N 1
ATOM 855 C CA . LYS A 1 110 ? -4.252 8.805 1.763 1.00 91.50 110 LYS A CA 1
ATOM 856 C C . LYS A 1 110 ? -4.161 8.058 0.429 1.00 91.50 110 LYS A C 1
ATOM 858 O O . LYS A 1 110 ? -5.126 7.411 0.017 1.00 91.50 110 LYS A O 1
ATOM 863 N N . THR A 1 111 ? -3.038 8.165 -0.270 1.00 86.56 111 THR A N 1
ATOM 864 C CA . THR A 1 111 ? -2.826 7.504 -1.563 1.00 86.56 111 THR A CA 1
ATOM 865 C C . THR A 1 111 ? -2.051 6.198 -1.416 1.00 86.56 111 THR A C 1
ATOM 867 O O . THR A 1 111 ? -1.281 6.003 -0.468 1.00 86.56 111 THR A O 1
ATOM 870 N N . TYR A 1 112 ? -2.304 5.292 -2.355 1.00 92.12 112 TYR A N 1
ATOM 871 C CA . TYR A 1 112 ? -1.308 4.312 -2.761 1.00 92.12 112 TYR A CA 1
ATOM 872 C C . TYR A 1 112 ? -0.338 4.981 -3.724 1.00 92.12 112 TYR A C 1
ATOM 874 O O . TYR A 1 112 ? -0.762 5.849 -4.488 1.00 92.12 112 TYR A O 1
ATOM 882 N N . HIS A 1 113 ? 0.925 4.584 -3.676 1.00 89.38 113 HIS A N 1
ATOM 883 C CA . HIS A 1 113 ? 1.968 5.152 -4.514 1.00 89.38 113 HIS A CA 1
ATOM 884 C C . HIS A 1 113 ? 2.816 4.042 -5.127 1.00 89.38 113 HIS A C 1
ATOM 886 O O . HIS A 1 113 ? 3.163 3.083 -4.438 1.00 89.38 113 HIS A O 1
ATOM 892 N N . TRP A 1 114 ? 3.113 4.145 -6.415 1.00 87.56 114 TRP A N 1
ATOM 893 C CA . TRP A 1 114 ? 3.991 3.197 -7.094 1.00 87.56 114 TRP A CA 1
ATOM 894 C C . TRP A 1 114 ? 5.434 3.701 -7.058 1.00 87.56 114 TRP A C 1
ATOM 896 O O . TRP A 1 114 ? 5.718 4.793 -7.537 1.00 87.56 114 TRP A O 1
ATOM 906 N N . GLU A 1 115 ? 6.347 2.906 -6.504 1.00 84.06 115 GLU A N 1
ATOM 907 C CA . GLU A 1 115 ? 7.738 3.307 -6.290 1.00 84.06 115 GLU A CA 1
ATOM 908 C C . GLU A 1 115 ? 8.713 2.172 -6.611 1.00 84.06 115 GLU A C 1
ATOM 910 O O . GLU A 1 115 ? 8.379 0.986 -6.577 1.00 84.06 115 GLU A O 1
ATOM 915 N N . PHE A 1 116 ? 9.967 2.542 -6.850 1.00 82.75 116 PHE A N 1
ATOM 916 C CA . PHE A 1 116 ? 11.080 1.613 -6.937 1.00 82.75 116 PHE A CA 1
ATOM 917 C C . PHE A 1 116 ? 12.016 1.761 -5.734 1.00 82.75 116 PHE A C 1
ATOM 919 O O . PHE A 1 116 ? 12.724 2.756 -5.581 1.00 82.75 116 PHE A O 1
ATOM 926 N N . ILE A 1 117 ? 12.061 0.742 -4.874 1.00 81.56 117 ILE A N 1
ATOM 927 C CA . ILE A 1 117 ? 12.823 0.795 -3.619 1.00 81.56 117 ILE A CA 1
ATOM 928 C C . ILE A 1 117 ? 14.059 -0.096 -3.718 1.00 81.56 117 ILE A C 1
ATOM 930 O O . ILE A 1 117 ? 13.941 -1.282 -4.010 1.00 81.56 117 ILE A O 1
ATOM 934 N N . GLY A 1 118 ? 15.243 0.450 -3.422 1.00 73.62 118 GLY A N 1
ATOM 935 C CA . GLY A 1 118 ? 16.498 -0.320 -3.390 1.00 73.62 118 GLY A CA 1
ATOM 936 C C . GLY A 1 118 ? 17.645 0.238 -4.239 1.00 73.62 118 GLY A C 1
ATOM 937 O O . GLY A 1 118 ? 18.640 -0.458 -4.443 1.00 73.62 118 GLY A O 1
ATOM 938 N N . GLY A 1 119 ? 17.540 1.477 -4.734 1.00 67.12 119 GLY A N 1
ATOM 939 C CA . GLY A 1 119 ? 18.601 2.113 -5.521 1.00 67.12 119 GLY A CA 1
ATOM 940 C C . GLY A 1 119 ? 18.923 1.303 -6.779 1.00 67.12 119 GLY A C 1
ATOM 941 O O . GLY A 1 119 ? 18.048 1.058 -7.596 1.00 67.12 119 GLY A O 1
ATOM 942 N N . ASN A 1 120 ? 20.166 0.838 -6.934 1.00 57.97 120 ASN A N 1
ATOM 943 C CA . ASN A 1 120 ? 20.589 0.079 -8.122 1.00 57.97 120 ASN A CA 1
ATOM 944 C C . ASN A 1 120 ? 19.862 -1.269 -8.305 1.00 57.97 120 ASN A C 1
ATOM 946 O O . ASN A 1 120 ? 19.748 -1.731 -9.436 1.00 57.97 120 ASN A O 1
ATOM 950 N N . ASN A 1 121 ? 19.335 -1.859 -7.224 1.00 66.06 121 ASN A N 1
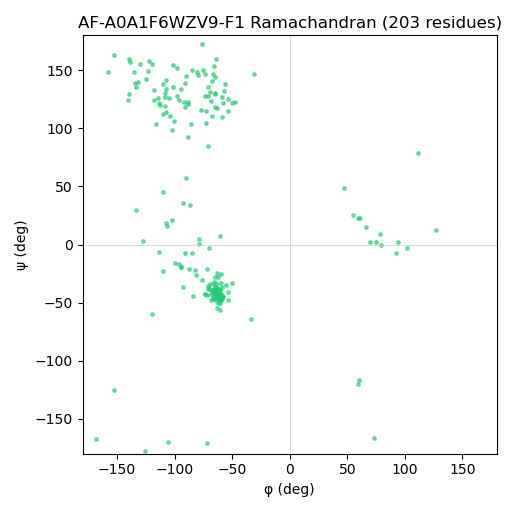ATOM 951 C CA . ASN A 1 121 ? 18.522 -3.082 -7.245 1.00 66.06 121 ASN A CA 1
ATOM 952 C C . ASN A 1 121 ? 17.067 -2.754 -6.895 1.00 66.06 121 ASN A C 1
ATOM 954 O O . ASN A 1 121 ? 16.461 -3.388 -6.036 1.00 66.06 121 ASN A O 1
ATOM 958 N N . ALA A 1 122 ? 16.546 -1.693 -7.498 1.00 76.12 122 ALA A N 1
ATOM 959 C CA . ALA A 1 122 ? 15.207 -1.202 -7.247 1.00 76.1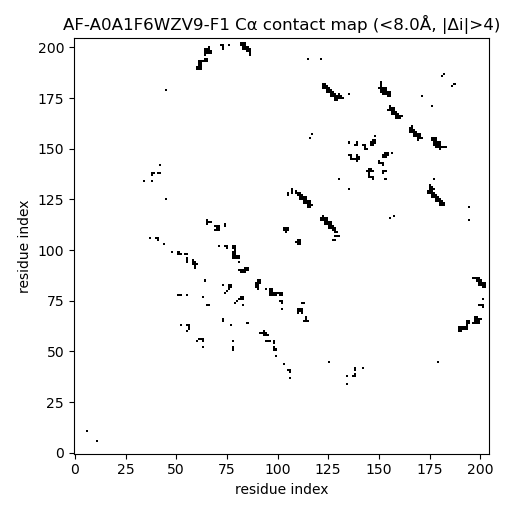2 122 ALA A CA 1
ATOM 960 C C . ALA A 1 122 ? 14.144 -2.267 -7.516 1.00 76.12 122 ALA A C 1
ATOM 962 O O . ALA A 1 122 ? 14.012 -2.778 -8.630 1.00 76.12 122 ALA A O 1
ATOM 963 N N . ILE A 1 123 ? 13.365 -2.553 -6.482 1.00 80.88 123 ILE A N 1
ATOM 964 C CA . ILE A 1 123 ? 12.261 -3.494 -6.531 1.00 80.88 123 ILE A CA 1
ATOM 965 C C . ILE A 1 123 ? 10.977 -2.685 -6.736 1.00 80.88 123 ILE A C 1
ATOM 967 O O . ILE A 1 123 ? 10.722 -1.758 -5.955 1.00 80.88 123 ILE A O 1
ATOM 971 N N . PRO A 1 124 ? 10.160 -3.024 -7.746 1.00 85.50 124 PRO A N 1
ATOM 972 C CA . PRO A 1 124 ? 8.846 -2.426 -7.916 1.00 85.50 124 PRO A CA 1
ATOM 973 C C . PRO A 1 124 ? 8.005 -2.678 -6.669 1.00 85.50 124 PRO A C 1
ATOM 975 O O . PRO A 1 124 ? 7.910 -3.814 -6.190 1.00 85.50 124 PRO A O 1
ATOM 978 N N . THR A 1 125 ? 7.456 -1.609 -6.109 1.00 88.50 125 THR A N 1
ATOM 979 C CA . THR A 1 125 ? 6.786 -1.635 -4.816 1.00 88.50 125 THR A CA 1
ATOM 980 C C . THR A 1 125 ? 5.541 -0.765 -4.857 1.00 88.50 125 THR A C 1
ATOM 982 O O . THR A 1 125 ? 5.592 0.413 -5.202 1.00 88.50 125 THR A O 1
ATOM 985 N N . LEU A 1 126 ? 4.420 -1.335 -4.427 1.00 91.50 126 LEU A N 1
ATOM 986 C CA . LEU A 1 126 ? 3.211 -0.588 -4.124 1.00 91.50 126 LEU A CA 1
ATOM 987 C C . LEU A 1 126 ? 3.279 -0.138 -2.668 1.00 91.50 126 LEU A C 1
ATOM 989 O O . LEU A 1 126 ? 3.377 -0.942 -1.743 1.00 91.50 126 LEU A O 1
ATOM 993 N N . VAL A 1 127 ? 3.220 1.165 -2.470 1.00 92.19 127 VAL A N 1
ATOM 994 C CA . VAL A 1 127 ? 3.474 1.825 -1.202 1.00 92.19 127 VAL A CA 1
ATOM 995 C C . VAL A 1 127 ? 2.164 2.352 -0.625 1.00 92.19 127 VAL A C 1
ATOM 997 O O . VAL A 1 127 ? 1.402 3.044 -1.296 1.00 92.19 127 VAL A O 1
ATOM 1000 N N . VAL A 1 128 ? 1.900 2.047 0.644 1.00 93.69 128 VAL A N 1
ATOM 1001 C CA . VAL A 1 128 ? 0.710 2.490 1.381 1.00 93.69 128 VAL A CA 1
ATOM 1002 C C . VAL A 1 128 ? 1.117 3.451 2.487 1.00 93.69 128 VAL A C 1
ATOM 1004 O O . VAL A 1 128 ? 1.862 3.082 3.394 1.00 93.69 128 VAL A O 1
ATOM 1007 N N . ASP A 1 129 ? 0.602 4.679 2.453 1.00 92.06 129 ASP A N 1
ATOM 1008 C CA . ASP A 1 129 ? 0.855 5.677 3.497 1.00 92.06 129 ASP A CA 1
ATOM 1009 C C . ASP A 1 129 ? -0.176 5.627 4.636 1.00 92.06 129 ASP A C 1
ATOM 1011 O O . ASP A 1 129 ? -1.374 5.452 4.423 1.00 92.06 129 ASP A O 1
ATOM 1015 N N . GLY A 1 130 ? 0.279 5.900 5.855 1.00 92.19 130 GLY A N 1
ATOM 1016 C CA . GLY A 1 130 ? -0.549 6.064 7.046 1.00 92.19 130 GLY A CA 1
ATOM 1017 C C . GLY A 1 130 ? -0.702 4.793 7.872 1.00 92.19 130 GLY A C 1
ATOM 1018 O O . GLY A 1 130 ? -1.377 4.830 8.898 1.00 92.19 130 GLY A O 1
ATOM 1019 N N . VAL A 1 131 ? -0.053 3.700 7.470 1.00 93.81 131 VAL A N 1
ATOM 1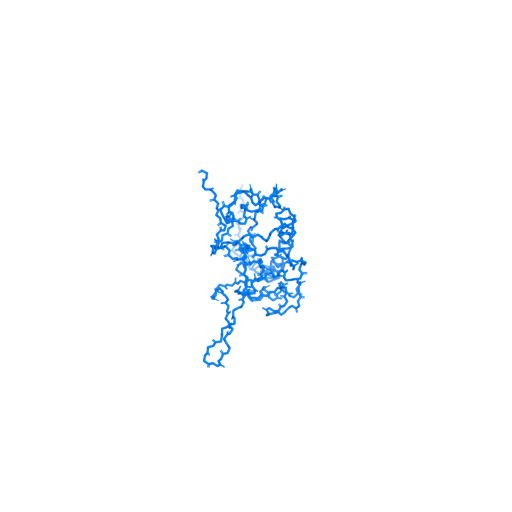020 C CA . VAL A 1 131 ? -0.150 2.402 8.143 1.00 93.81 131 VAL A CA 1
ATOM 1021 C C . VAL A 1 131 ? 0.701 2.410 9.408 1.00 93.81 131 VAL A C 1
ATOM 1023 O O . VAL A 1 131 ? 1.923 2.537 9.344 1.00 93.81 131 VAL A O 1
ATOM 1026 N N . SER A 1 132 ? 0.079 2.290 10.582 1.00 92.44 132 SER A N 1
ATOM 1027 C CA . SER A 1 132 ? 0.838 2.154 11.832 1.00 92.44 132 SER A CA 1
ATOM 1028 C C . SER A 1 132 ? 1.621 0.838 11.871 1.00 92.44 132 SER A C 1
ATOM 1030 O O . SER A 1 132 ? 1.189 -0.140 11.275 1.00 92.44 132 SER A O 1
ATOM 1032 N N . THR A 1 133 ? 2.730 0.766 12.618 1.00 90.81 133 THR A N 1
ATOM 1033 C CA . THR A 1 133 ? 3.527 -0.473 12.739 1.00 90.81 133 THR A CA 1
ATOM 1034 C C . THR A 1 133 ? 2.675 -1.666 13.174 1.00 90.81 133 THR A C 1
ATOM 1036 O O . THR A 1 133 ? 2.774 -2.737 12.596 1.00 90.81 133 THR A O 1
ATOM 1039 N N . LYS A 1 134 ? 1.751 -1.452 14.118 1.00 92.38 134 LYS A N 1
ATOM 1040 C CA . LYS A 1 134 ? 0.831 -2.492 14.589 1.00 92.38 134 LYS A CA 1
ATOM 1041 C C . LYS A 1 134 ? -0.117 -2.982 13.488 1.00 92.38 134 LYS A C 1
ATOM 1043 O O . LYS A 1 134 ? -0.393 -4.171 13.405 1.00 92.38 134 LYS A O 1
ATOM 1048 N N . GLU A 1 135 ? -0.652 -2.079 12.666 1.00 94.56 135 GLU A N 1
ATOM 1049 C CA . GLU A 1 135 ? -1.497 -2.456 11.523 1.00 94.56 135 GLU A CA 1
ATOM 1050 C C . GLU A 1 135 ? -0.671 -3.109 10.411 1.00 94.56 135 GLU A C 1
ATOM 1052 O O . GLU A 1 135 ? -1.151 -4.051 9.791 1.00 94.56 135 GLU A O 1
ATOM 1057 N N . ALA A 1 136 ? 0.569 -2.663 10.198 1.00 94.88 136 ALA A N 1
ATOM 1058 C CA . ALA A 1 136 ? 1.494 -3.270 9.252 1.00 94.88 136 ALA A CA 1
ATOM 1059 C C . ALA A 1 136 ? 1.792 -4.724 9.633 1.00 94.88 136 ALA A C 1
ATOM 1061 O O . ALA A 1 136 ? 1.632 -5.595 8.791 1.00 94.88 136 ALA A O 1
ATOM 1062 N N . GLU A 1 137 ? 2.106 -5.004 10.901 1.00 94.88 137 GLU A N 1
ATOM 1063 C CA . GLU A 1 137 ? 2.295 -6.374 11.401 1.00 94.88 137 GLU A CA 1
ATOM 1064 C C . GLU A 1 137 ? 1.044 -7.240 11.200 1.00 94.88 137 GLU A C 1
ATOM 1066 O O . GLU A 1 137 ? 1.153 -8.428 10.921 1.00 94.88 137 GLU A O 1
ATOM 1071 N N . MET A 1 138 ? -0.161 -6.673 11.351 1.00 95.19 138 MET A N 1
ATOM 1072 C CA . MET A 1 138 ? -1.399 -7.415 11.083 1.00 95.19 138 MET A CA 1
ATOM 1073 C C . MET A 1 138 ? -1.575 -7.726 9.597 1.00 95.19 138 MET A C 1
ATOM 1075 O O . MET A 1 138 ? 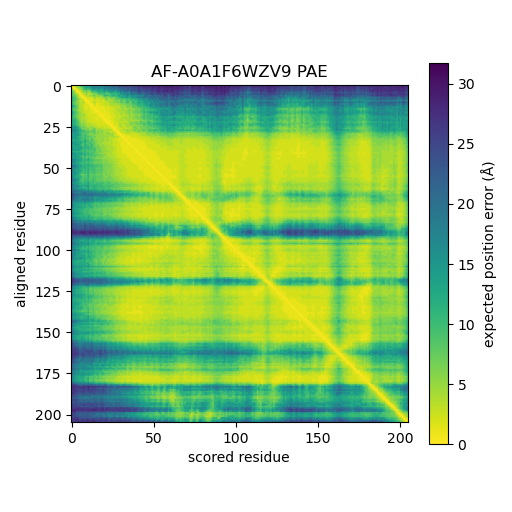-2.014 -8.822 9.269 1.00 95.19 138 MET A O 1
ATOM 1079 N N . ILE A 1 139 ? -1.284 -6.763 8.719 1.00 96.25 139 ILE A N 1
ATOM 1080 C CA . ILE A 1 139 ? -1.371 -6.947 7.265 1.00 96.25 139 ILE A CA 1
ATOM 1081 C C . ILE A 1 139 ? -0.382 -8.021 6.827 1.00 96.25 139 ILE A C 1
ATOM 1083 O O . ILE A 1 139 ? -0.763 -8.964 6.146 1.00 96.25 139 ILE A O 1
ATOM 1087 N N . ASP A 1 140 ? 0.860 -7.886 7.267 1.00 95.12 140 ASP A N 1
ATOM 1088 C CA . ASP A 1 140 ? 1.968 -8.775 6.957 1.00 95.12 140 ASP A CA 1
ATOM 1089 C C . ASP A 1 140 ? 1.709 -10.210 7.440 1.00 95.12 140 ASP A C 1
ATOM 1091 O O . ASP A 1 140 ? 1.786 -11.145 6.659 1.00 95.12 140 ASP A O 1
ATOM 1095 N N . LYS A 1 141 ? 1.214 -10.400 8.671 1.00 95.00 141 LYS A N 1
ATOM 1096 C CA . LYS A 1 141 ? 0.810 -11.733 9.169 1.00 95.00 141 LYS A CA 1
ATOM 1097 C C . LYS A 1 141 ? -0.285 -12.419 8.349 1.00 95.00 141 LYS A C 1
ATOM 1099 O O . LYS A 1 141 ? -0.436 -13.631 8.452 1.00 95.00 141 LYS A O 1
ATOM 1104 N N . ILE A 1 142 ? -1.118 -11.657 7.644 1.00 93.12 142 ILE A N 1
ATOM 1105 C CA . ILE A 1 142 ? -2.213 -12.207 6.833 1.00 93.12 142 ILE A CA 1
ATOM 1106 C C . ILE A 1 142 ? -1.760 -12.423 5.388 1.00 93.12 142 ILE A C 1
ATOM 1108 O O . ILE A 1 142 ? -2.208 -13.370 4.748 1.00 93.12 142 ILE A O 1
ATOM 1112 N N . ALA A 1 143 ? -0.927 -11.527 4.864 1.00 91.06 143 ALA A N 1
ATOM 1113 C CA . ALA A 1 143 ? -0.518 -11.519 3.466 1.00 91.06 143 ALA A CA 1
ATOM 1114 C C . ALA A 1 143 ? 0.807 -12.254 3.200 1.00 91.06 143 ALA A C 1
ATOM 1116 O O . ALA A 1 143 ? 1.070 -12.589 2.047 1.00 91.06 143 ALA A O 1
ATOM 1117 N N . ASP A 1 144 ? 1.630 -12.470 4.226 1.00 89.12 144 ASP A N 1
ATOM 1118 C CA . ASP A 1 144 ? 2.999 -12.983 4.122 1.00 89.12 144 ASP A CA 1
ATOM 1119 C C . ASP A 1 144 ? 3.419 -13.744 5.406 1.00 89.12 144 ASP A C 1
ATOM 1121 O O . ASP A 1 144 ? 2.729 -14.686 5.802 1.00 89.12 144 ASP A O 1
ATOM 1125 N N . ASP A 1 145 ? 4.529 -13.377 6.064 1.00 90.25 145 ASP A N 1
ATOM 1126 C CA . ASP A 1 145 ? 5.145 -14.129 7.169 1.00 90.25 145 ASP A CA 1
ATOM 1127 C C . ASP A 1 145 ? 5.088 -13.408 8.533 1.00 90.25 145 ASP A C 1
ATOM 1129 O O . ASP A 1 145 ? 5.427 -13.987 9.571 1.00 90.25 145 ASP A O 1
ATOM 1133 N N . GLY A 1 146 ? 4.622 -12.156 8.569 1.00 90.38 146 GLY A N 1
ATOM 1134 C CA . GLY A 1 146 ? 4.585 -11.353 9.792 1.00 90.38 146 GLY A CA 1
ATOM 1135 C C . GLY A 1 146 ? 5.936 -10.751 10.197 1.00 90.38 146 GLY A C 1
ATOM 1136 O O . GLY A 1 146 ? 6.042 -10.199 11.302 1.00 90.38 146 GLY A O 1
ATOM 1137 N N . ASN A 1 147 ? 6.953 -10.846 9.336 1.00 90.81 147 ASN A N 1
ATOM 1138 C CA . ASN A 1 147 ? 8.216 -10.147 9.458 1.00 90.81 147 ASN A CA 1
ATOM 1139 C C . ASN A 1 147 ? 8.314 -8.933 8.515 1.00 90.81 147 ASN A C 1
ATOM 1141 O O . ASN A 1 147 ? 8.852 -9.001 7.411 1.00 90.81 147 ASN A O 1
ATOM 1145 N N . LEU A 1 148 ? 8.040 -7.751 9.075 1.00 91.62 148 LEU A N 1
ATOM 1146 C CA . LEU A 1 148 ? 8.132 -6.441 8.412 1.00 91.62 148 LEU A CA 1
ATOM 1147 C C . LEU A 1 148 ? 9.518 -6.021 7.879 1.00 91.62 148 LEU A C 1
ATOM 1149 O O . LEU A 1 148 ? 9.709 -4.858 7.499 1.00 91.62 148 LEU A O 1
ATOM 1153 N N . THR A 1 149 ? 10.515 -6.901 7.907 1.00 88.94 149 THR A N 1
ATOM 1154 C CA . THR A 1 149 ? 11.862 -6.664 7.376 1.00 88.94 149 THR A CA 1
ATOM 1155 C C . THR A 1 149 ? 12.166 -7.481 6.122 1.00 88.94 149 THR A C 1
ATOM 1157 O O . THR A 1 149 ? 13.025 -7.078 5.332 1.00 88.94 149 THR A O 1
ATOM 1160 N N . THR A 1 150 ? 11.458 -8.589 5.912 1.00 86.62 150 THR A N 1
ATOM 1161 C CA . THR A 1 150 ? 11.671 -9.535 4.812 1.00 86.62 150 THR A CA 1
ATOM 1162 C C . THR A 1 150 ? 10.378 -9.748 4.036 1.00 86.62 150 THR A C 1
ATOM 1164 O O . THR A 1 150 ? 9.404 -9.052 4.271 1.00 86.62 150 THR A O 1
ATOM 1167 N N . GLY A 1 151 ? 10.410 -10.627 3.037 1.00 87.75 151 GLY A N 1
ATOM 1168 C CA . GLY A 1 151 ? 9.203 -10.989 2.309 1.00 87.75 151 GLY A CA 1
ATOM 1169 C C . GLY A 1 151 ? 8.673 -9.913 1.357 1.00 87.75 151 GLY A C 1
ATOM 1170 O O . GLY A 1 151 ? 9.366 -8.956 0.979 1.00 87.75 151 GLY A O 1
ATOM 1171 N N . MET A 1 152 ? 7.441 -10.141 0.919 1.00 89.00 152 MET A N 1
ATOM 1172 C CA . MET A 1 152 ? 6.674 -9.300 0.012 1.00 89.00 152 MET A CA 1
ATOM 1173 C C . MET A 1 152 ? 6.017 -8.128 0.739 1.00 89.00 152 MET A C 1
ATOM 1175 O O . MET A 1 152 ? 5.793 -7.100 0.109 1.00 89.00 152 MET A O 1
ATOM 1179 N N . VAL A 1 153 ? 5.720 -8.231 2.036 1.00 93.31 153 VAL A N 1
ATOM 1180 C CA . VAL A 1 153 ? 5.064 -7.151 2.788 1.00 93.31 153 VAL A CA 1
ATOM 1181 C C . VAL A 1 153 ? 5.983 -6.631 3.884 1.00 93.31 153 VAL A C 1
ATOM 1183 O O . VAL A 1 153 ? 6.151 -7.231 4.932 1.00 93.31 153 VAL A O 1
ATOM 1186 N N . ARG A 1 154 ? 6.586 -5.458 3.676 1.00 92.44 154 ARG A N 1
ATOM 1187 C CA . ARG A 1 154 ? 7.593 -4.945 4.619 1.00 92.44 154 ARG A CA 1
ATOM 1188 C C . ARG A 1 154 ? 7.693 -3.438 4.651 1.00 92.44 154 ARG A C 1
ATOM 1190 O O . ARG A 1 154 ? 7.253 -2.732 3.744 1.00 92.44 154 ARG A O 1
ATOM 1197 N N . ILE A 1 155 ? 8.310 -2.931 5.714 1.00 91.75 155 ILE A N 1
ATOM 1198 C CA . ILE A 1 155 ? 8.606 -1.505 5.831 1.00 91.75 155 ILE A CA 1
ATOM 1199 C C . ILE A 1 155 ? 9.771 -1.165 4.888 1.00 91.75 155 ILE A C 1
ATOM 1201 O O . ILE A 1 155 ? 10.838 -1.775 5.008 1.00 91.75 155 ILE A O 1
ATOM 1205 N N . PRO A 1 156 ? 9.619 -0.153 4.016 1.00 89.44 156 PRO A N 1
ATOM 1206 C CA . PRO A 1 156 ? 10.706 0.381 3.207 1.00 89.44 156 PRO A CA 1
ATOM 1207 C C . PRO A 1 156 ? 11.919 0.788 4.041 1.00 89.44 156 PRO A C 1
ATOM 1209 O O . PRO A 1 156 ? 11.860 1.724 4.841 1.00 89.44 156 PRO A O 1
ATOM 1212 N N . ARG A 1 157 ? 13.043 0.097 3.844 1.00 85.31 157 ARG A N 1
ATOM 1213 C CA . ARG A 1 157 ? 14.302 0.367 4.547 1.00 85.31 157 ARG A CA 1
ATOM 1214 C C . ARG A 1 157 ? 15.446 0.598 3.571 1.00 85.31 157 ARG A C 1
ATOM 1216 O O . ARG A 1 157 ? 15.553 -0.078 2.554 1.00 85.31 157 ARG A O 1
ATOM 1223 N N . GLU A 1 158 ? 16.317 1.532 3.925 1.00 78.12 158 GLU A N 1
ATOM 1224 C CA . GLU A 1 158 ? 17.591 1.774 3.260 1.00 78.12 158 GLU A CA 1
ATOM 1225 C C . GLU A 1 158 ? 18.731 1.338 4.184 1.00 78.12 158 GLU A C 1
ATOM 1227 O O . GLU A 1 158 ? 18.702 1.590 5.393 1.00 78.12 158 GLU A O 1
ATOM 1232 N N . ILE A 1 159 ? 19.737 0.679 3.608 1.00 78.56 159 ILE A N 1
ATOM 1233 C CA . ILE A 1 159 ? 20.946 0.253 4.311 1.00 78.56 159 ILE A CA 1
ATOM 1234 C C . ILE A 1 159 ? 22.097 1.146 3.857 1.00 78.56 159 ILE A C 1
ATOM 1236 O O . ILE A 1 159 ? 22.522 1.084 2.705 1.00 78.56 159 ILE A O 1
ATOM 1240 N N . ARG A 1 160 ? 22.641 1.950 4.772 1.00 77.19 160 ARG A N 1
ATOM 1241 C CA . ARG A 1 160 ? 23.781 2.836 4.501 1.00 77.19 160 ARG A CA 1
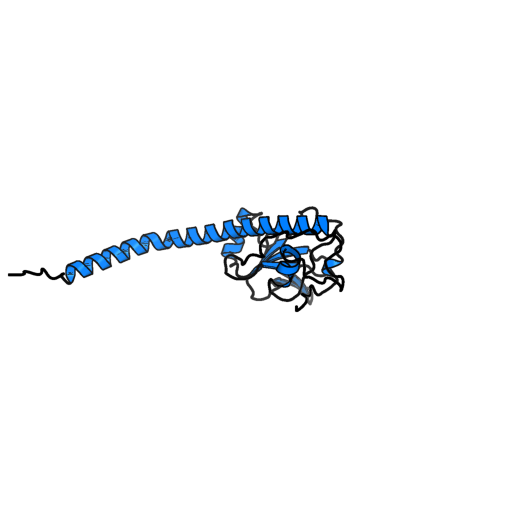ATOM 1242 C C . ARG A 1 160 ? 24.983 2.376 5.318 1.00 77.19 160 ARG A C 1
ATOM 1244 O O . ARG A 1 160 ? 24.898 2.246 6.538 1.00 77.19 160 ARG A O 1
ATOM 1251 N N . LYS A 1 161 ? 26.118 2.136 4.657 1.00 81.75 161 LYS A N 1
ATOM 1252 C CA . LYS A 1 161 ? 27.396 1.882 5.338 1.00 81.75 161 LYS A CA 1
ATOM 1253 C C . LYS A 1 161 ? 28.101 3.214 5.577 1.00 81.75 161 LYS A C 1
ATOM 1255 O O . LYS A 1 161 ? 28.358 3.948 4.629 1.00 81.75 161 LYS A O 1
ATOM 1260 N N . SER A 1 162 ? 28.416 3.530 6.829 1.00 80.06 162 SER A N 1
ATOM 1261 C CA . SER A 1 162 ? 29.150 4.745 7.197 1.00 80.06 162 SER A CA 1
ATOM 1262 C C . SER A 1 162 ? 30.145 4.439 8.311 1.00 80.06 162 SER A C 1
ATOM 1264 O O . SER A 1 162 ? 29.764 3.907 9.352 1.00 80.06 162 SER A O 1
ATOM 1266 N N . LYS A 1 163 ? 31.431 4.747 8.081 1.00 84.62 163 LYS A N 1
ATOM 1267 C CA . LYS A 1 163 ? 32.535 4.559 9.047 1.00 84.62 163 LYS A CA 1
ATOM 1268 C C . LYS A 1 163 ? 32.542 3.171 9.719 1.00 84.62 163 LYS A C 1
ATOM 1270 O O . LYS A 1 163 ? 32.594 3.064 10.939 1.00 84.62 163 LYS A O 1
ATOM 1275 N N . GLY A 1 164 ? 32.422 2.103 8.927 1.00 85.69 164 GLY A N 1
ATOM 1276 C CA . GLY A 1 164 ? 32.431 0.721 9.430 1.00 85.69 164 GLY A CA 1
ATOM 1277 C C . GLY A 1 164 ? 31.146 0.266 10.137 1.00 85.69 164 GLY A C 1
ATOM 1278 O O . GLY A 1 164 ? 31.085 -0.872 10.590 1.00 85.69 164 GLY A O 1
ATOM 1279 N N . ARG A 1 165 ? 30.104 1.107 10.212 1.00 83.88 165 ARG A N 1
ATOM 1280 C CA . ARG A 1 165 ? 28.783 0.741 10.746 1.00 83.88 165 ARG A CA 1
ATOM 1281 C C . ARG A 1 165 ? 27.751 0.624 9.635 1.00 83.88 165 ARG A C 1
ATOM 1283 O O . ARG A 1 165 ? 27.715 1.439 8.712 1.00 83.88 165 ARG A O 1
ATOM 1290 N N . THR A 1 166 ? 26.880 -0.368 9.768 1.00 83.75 166 THR A N 1
ATOM 1291 C CA . THR A 1 166 ? 25.675 -0.507 8.951 1.00 83.75 166 THR A CA 1
ATOM 1292 C C . THR A 1 166 ? 24.528 0.201 9.659 1.00 83.75 166 THR A C 1
ATOM 1294 O O . THR A 1 166 ? 24.165 -0.167 10.773 1.00 83.75 166 THR A O 1
ATOM 1297 N N . ILE A 1 167 ? 23.966 1.221 9.020 1.00 80.44 167 ILE A N 1
ATOM 1298 C CA . ILE A 1 167 ? 22.794 1.952 9.500 1.00 80.44 167 ILE A CA 1
ATOM 1299 C C . ILE A 1 167 ? 21.604 1.498 8.661 1.00 80.44 167 ILE A C 1
ATOM 1301 O O . ILE A 1 167 ? 21.658 1.562 7.434 1.00 80.44 167 ILE A O 1
ATOM 1305 N N . VAL A 1 168 ? 20.542 1.047 9.325 1.00 80.81 168 VAL A N 1
ATOM 1306 C CA . VAL A 1 168 ? 19.266 0.718 8.685 1.00 80.81 168 VAL A CA 1
ATOM 1307 C C . VAL A 1 168 ? 18.258 1.788 9.075 1.00 80.81 168 VAL A C 1
ATOM 1309 O O . VAL A 1 168 ? 17.981 1.973 10.259 1.00 80.81 168 VAL A O 1
ATOM 1312 N N . SER A 1 169 ? 17.719 2.502 8.093 1.00 79.25 169 SER A N 1
ATOM 1313 C CA . SER A 1 169 ? 16.744 3.577 8.307 1.00 79.25 169 SER A CA 1
ATOM 1314 C C . SER A 1 169 ? 15.522 3.402 7.416 1.00 79.25 169 SER A C 1
ATOM 1316 O O . SER A 1 169 ? 15.605 2.788 6.357 1.00 79.25 169 SER A O 1
ATOM 1318 N N . ASN A 1 170 ? 14.381 3.953 7.831 1.00 81.56 170 ASN A N 1
ATOM 1319 C CA . ASN A 1 170 ? 13.198 4.031 6.975 1.00 81.56 170 ASN A CA 1
ATOM 1320 C C . ASN A 1 170 ? 13.493 4.949 5.777 1.00 81.56 170 ASN A C 1
ATOM 1322 O O . ASN A 1 170 ? 13.961 6.072 5.975 1.00 81.56 170 ASN A O 1
ATOM 1326 N N . VAL A 1 171 ? 13.191 4.480 4.562 1.00 83.44 171 VAL A N 1
ATOM 1327 C CA . VAL A 1 171 ? 13.370 5.240 3.307 1.00 83.44 171 VAL A CA 1
ATOM 1328 C C . VAL A 1 171 ? 12.630 6.578 3.362 1.00 83.44 171 VAL A C 1
ATOM 1330 O O . VAL A 1 171 ? 13.123 7.590 2.875 1.00 83.44 171 VAL A O 1
ATOM 1333 N N . TYR A 1 172 ? 11.470 6.609 4.018 1.00 85.31 172 TYR A N 1
ATOM 1334 C CA . TYR A 1 172 ? 10.609 7.789 4.093 1.00 85.31 172 TYR A CA 1
ATOM 1335 C C . TYR A 1 172 ? 10.703 8.531 5.433 1.00 85.31 172 TYR A C 1
ATOM 1337 O O . TYR A 1 172 ? 9.788 9.266 5.816 1.00 85.31 172 TYR A O 1
ATOM 1345 N N . GLY A 1 173 ? 11.799 8.336 6.174 1.00 84.69 173 GLY A N 1
ATOM 1346 C CA . GLY A 1 173 ? 12.049 9.012 7.445 1.00 84.69 173 GLY A CA 1
ATOM 1347 C C . GLY A 1 173 ? 10.974 8.706 8.492 1.00 84.69 173 GLY A C 1
ATOM 1348 O O . GLY A 1 173 ? 10.814 7.565 8.923 1.00 84.69 173 GLY A O 1
ATOM 1349 N N . THR A 1 174 ? 10.237 9.733 8.921 1.00 83.88 174 THR A N 1
ATOM 1350 C CA . THR A 1 174 ? 9.172 9.616 9.936 1.00 83.88 174 THR A CA 1
ATOM 1351 C C . THR A 1 174 ? 7.821 9.191 9.360 1.00 83.88 174 THR A C 1
ATOM 1353 O O . THR A 1 174 ? 6.884 8.921 10.120 1.00 83.88 174 THR A O 1
ATOM 1356 N N . ARG A 1 175 ? 7.689 9.117 8.030 1.00 86.75 175 ARG A N 1
ATOM 1357 C CA . ARG A 1 175 ? 6.442 8.712 7.384 1.00 86.75 175 ARG A CA 1
ATOM 1358 C C . ARG A 1 175 ? 6.172 7.230 7.645 1.00 86.75 175 ARG A C 1
ATOM 1360 O O . ARG A 1 175 ? 7.040 6.376 7.466 1.00 86.75 175 ARG A O 1
ATOM 1367 N N . LYS A 1 176 ? 4.944 6.929 8.067 1.00 91.44 176 LYS A N 1
ATOM 1368 C CA . LYS A 1 176 ? 4.490 5.568 8.368 1.00 91.44 176 LYS A CA 1
ATOM 1369 C C . LYS A 1 176 ? 3.994 4.904 7.093 1.00 91.44 176 LYS A C 1
ATOM 1371 O O . LYS A 1 176 ? 2.920 5.249 6.603 1.00 91.44 176 LYS A O 1
ATOM 1376 N N . VAL A 1 177 ? 4.811 4.014 6.548 1.00 91.94 177 VAL A N 1
ATOM 1377 C CA . VAL A 1 177 ? 4.638 3.475 5.203 1.00 91.94 177 VAL A CA 1
ATOM 1378 C C . VAL A 1 177 ? 4.816 1.961 5.212 1.00 91.94 177 VAL A C 1
ATOM 1380 O O . VAL A 1 177 ? 5.728 1.453 5.865 1.00 91.94 177 VAL A O 1
ATOM 1383 N N . LEU A 1 178 ? 3.966 1.261 4.462 1.00 94.69 178 LEU A N 1
ATOM 1384 C CA . LEU A 1 178 ? 4.068 -0.174 4.204 1.00 94.69 178 LEU A CA 1
ATOM 1385 C C . LEU A 1 178 ? 4.260 -0.420 2.706 1.00 94.69 178 LEU A C 1
ATOM 1387 O O . LEU A 1 178 ? 3.544 0.173 1.903 1.00 94.69 178 LEU A O 1
ATOM 1391 N N . GLY A 1 179 ? 5.214 -1.270 2.333 1.00 93.25 179 GLY A N 1
ATOM 1392 C CA . GLY A 1 179 ? 5.466 -1.653 0.948 1.00 93.25 179 GLY A CA 1
ATOM 1393 C C . GLY A 1 179 ? 5.008 -3.080 0.659 1.00 93.25 179 GLY A C 1
ATOM 1394 O O . GLY A 1 179 ? 5.322 -3.991 1.421 1.00 93.25 179 GLY A O 1
ATOM 1395 N N . PHE A 1 180 ? 4.315 -3.254 -0.462 1.00 93.06 180 PHE A N 1
ATOM 1396 C CA . PHE A 1 180 ? 4.044 -4.533 -1.111 1.00 93.06 180 PHE A CA 1
ATOM 1397 C C . PHE A 1 180 ? 5.025 -4.678 -2.280 1.00 93.06 180 PHE A C 1
ATOM 1399 O O . PHE A 1 180 ? 4.917 -3.970 -3.281 1.00 93.06 180 PHE A O 1
ATOM 1406 N N . TYR A 1 181 ? 6.026 -5.533 -2.118 1.00 89.81 181 TYR A N 1
ATOM 1407 C CA . TYR A 1 181 ? 7.139 -5.755 -3.031 1.00 89.81 181 TYR A CA 1
ATOM 1408 C C . TYR A 1 181 ? 6.816 -6.865 -4.017 1.00 89.81 181 TYR A C 1
ATOM 1410 O O . TYR A 1 181 ? 6.301 -7.915 -3.636 1.00 89.81 181 TYR A O 1
ATOM 1418 N N . PHE A 1 182 ? 7.201 -6.664 -5.275 1.00 83.75 182 PHE A N 1
ATOM 1419 C CA . PHE A 1 182 ? 6.790 -7.565 -6.342 1.00 83.75 182 PHE A CA 1
ATOM 1420 C C . PHE A 1 182 ? 7.902 -8.485 -6.902 1.00 83.75 182 PHE A C 1
ATOM 1422 O O . PHE A 1 182 ? 7.757 -9.039 -7.991 1.00 83.75 182 PHE A O 1
ATOM 1429 N N . ASP A 1 183 ? 9.006 -8.683 -6.175 1.00 70.56 183 ASP A N 1
ATOM 1430 C CA . ASP A 1 183 ? 10.160 -9.520 -6.587 1.00 70.56 183 ASP A CA 1
ATOM 1431 C C . ASP A 1 183 ? 9.750 -10.936 -7.069 1.00 70.56 183 ASP A C 1
ATOM 1433 O O . ASP A 1 183 ? 10.325 -11.477 -8.014 1.00 70.56 183 ASP A O 1
ATOM 1437 N N . GLY A 1 184 ? 8.690 -11.512 -6.485 1.00 56.66 184 GLY A N 1
ATOM 1438 C CA . GLY A 1 184 ? 8.210 -12.867 -6.784 1.00 56.66 184 GLY A CA 1
ATOM 1439 C C . GLY A 1 184 ? 7.158 -13.008 -7.894 1.00 56.66 184 GLY A C 1
ATOM 1440 O O . GLY A 1 184 ? 6.850 -14.134 -8.273 1.00 56.66 184 GLY A O 1
ATOM 1441 N N . TYR A 1 185 ? 6.605 -11.925 -8.449 1.00 59.88 185 TYR A N 1
ATOM 1442 C CA . TYR A 1 185 ? 5.440 -11.999 -9.358 1.00 59.88 185 TYR A CA 1
ATOM 1443 C C . TYR A 1 185 ? 5.807 -12.223 -10.833 1.00 59.88 185 TYR A C 1
ATOM 1445 O O . TYR A 1 185 ? 5.170 -11.683 -11.731 1.00 59.88 185 TYR A O 1
ATOM 1453 N N . GLY A 1 186 ? 6.875 -12.974 -11.112 1.00 58.97 186 GLY A N 1
ATOM 1454 C CA . GLY A 1 186 ? 7.306 -13.226 -12.494 1.00 58.97 186 GLY A CA 1
ATOM 1455 C C . GLY A 1 186 ? 7.812 -11.978 -13.227 1.00 58.97 186 GLY A C 1
ATOM 1456 O O . GLY A 1 186 ? 7.985 -12.007 -14.438 1.00 58.97 186 GLY A O 1
ATOM 1457 N N . MET A 1 187 ? 8.108 -10.892 -12.505 1.00 64.69 187 MET A N 1
ATOM 1458 C CA . MET A 1 187 ? 8.591 -9.642 -13.099 1.00 64.69 187 MET A CA 1
ATOM 1459 C C . MET A 1 187 ? 10.083 -9.644 -13.471 1.00 64.69 187 MET A C 1
ATOM 1461 O O . MET A 1 187 ? 10.635 -8.633 -13.911 1.00 64.69 187 MET A O 1
ATOM 1465 N N . ARG A 1 188 ? 10.760 -10.787 -13.316 1.00 64.38 188 ARG A N 1
ATOM 1466 C CA . ARG A 1 188 ? 12.159 -10.957 -13.720 1.00 64.38 188 ARG A CA 1
ATOM 1467 C C . ARG A 1 188 ? 12.262 -10.989 -15.242 1.00 64.38 188 ARG A C 1
ATOM 1469 O O . ARG A 1 188 ? 11.600 -11.784 -15.892 1.00 64.38 188 ARG A O 1
ATOM 1476 N N . GLY A 1 189 ? 13.135 -10.151 -15.796 1.00 65.50 189 GLY A N 1
ATOM 1477 C CA . GLY A 1 189 ? 13.373 -10.070 -17.241 1.00 65.50 189 GLY A CA 1
ATOM 1478 C C . GLY A 1 189 ? 12.524 -9.029 -17.974 1.00 65.50 189 GLY A C 1
ATOM 1479 O O . GLY A 1 189 ? 12.805 -8.756 -19.138 1.00 65.50 189 GLY A O 1
ATOM 1480 N N . ILE A 1 190 ? 11.557 -8.387 -17.307 1.00 72.56 190 ILE A N 1
ATOM 1481 C CA . ILE A 1 190 ? 10.857 -7.226 -17.874 1.00 72.56 190 ILE A CA 1
ATOM 1482 C C . ILE A 1 190 ? 11.841 -6.063 -17.989 1.00 72.56 190 ILE A C 1
ATOM 1484 O O . ILE A 1 190 ? 12.657 -5.817 -17.092 1.00 72.56 190 ILE A O 1
ATOM 1488 N N . ARG A 1 191 ? 11.746 -5.311 -19.088 1.00 70.06 191 ARG A N 1
ATOM 1489 C CA . ARG A 1 191 ? 12.565 -4.122 -19.312 1.00 70.06 191 ARG A CA 1
ATOM 1490 C C . ARG A 1 191 ? 12.339 -3.102 -18.184 1.00 70.06 191 ARG A C 1
ATOM 1492 O O . ARG A 1 191 ? 11.296 -2.458 -18.106 1.00 70.06 191 ARG A O 1
ATOM 1499 N N . ASN A 1 192 ? 13.348 -2.923 -17.326 1.00 67.50 192 ASN A N 1
ATOM 1500 C CA . ASN A 1 192 ? 13.337 -1.958 -16.214 1.00 67.50 192 ASN A CA 1
ATOM 1501 C C . ASN A 1 192 ? 13.942 -0.598 -16.601 1.00 67.50 192 ASN A C 1
ATOM 1503 O O . ASN A 1 192 ? 14.621 0.092 -15.837 1.00 67.50 192 ASN A O 1
ATOM 1507 N N . ASP A 1 193 ? 13.701 -0.212 -17.840 1.00 65.06 193 ASP A N 1
ATOM 1508 C CA . ASP A 1 193 ? 14.008 1.119 -18.328 1.00 65.06 193 ASP A CA 1
ATOM 1509 C C . ASP A 1 193 ? 13.203 2.178 -17.554 1.00 65.06 193 ASP A C 1
ATOM 1511 O O . ASP A 1 193 ? 13.718 3.283 -17.354 1.00 65.06 193 ASP A O 1
ATOM 1515 N N . ALA A 1 194 ? 12.027 1.759 -17.056 1.00 59.75 194 ALA A N 1
ATOM 1516 C CA . ALA A 1 194 ? 11.169 2.336 -16.017 1.00 59.75 194 ALA A CA 1
ATOM 1517 C C . ALA A 1 194 ? 11.934 3.048 -14.887 1.00 59.75 194 ALA A C 1
ATOM 1519 O O . ALA A 1 194 ? 11.859 4.269 -14.737 1.00 59.75 194 ALA A O 1
ATOM 1520 N N . HIS A 1 195 ? 12.724 2.282 -14.134 1.00 58.03 195 HIS A N 1
ATOM 1521 C CA . HIS A 1 195 ? 13.426 2.747 -12.941 1.00 58.03 195 HIS A CA 1
ATOM 1522 C C . HIS A 1 195 ? 14.489 3.822 -13.222 1.00 58.03 195 HIS A C 1
ATOM 1524 O O . HIS A 1 195 ? 14.790 4.650 -12.366 1.00 58.03 195 HIS A O 1
ATOM 1530 N N . LYS A 1 196 ? 15.081 3.832 -14.421 1.00 57.38 196 LYS A N 1
ATOM 1531 C CA . LYS A 1 196 ? 16.176 4.763 -14.746 1.00 57.38 196 LYS A CA 1
ATOM 1532 C C . LYS A 1 196 ? 15.689 6.147 -15.164 1.00 57.38 196 LYS A C 1
ATOM 1534 O O . LYS A 1 196 ? 16.461 7.100 -15.077 1.00 57.38 196 LYS A O 1
ATOM 1539 N N . ALA A 1 197 ? 14.448 6.273 -15.630 1.00 54.12 197 ALA A N 1
ATOM 1540 C CA . ALA A 1 197 ? 13.898 7.567 -16.008 1.00 54.12 197 ALA A CA 1
ATOM 1541 C C . ALA A 1 197 ? 12.934 8.072 -14.943 1.00 54.12 197 ALA A C 1
ATOM 1543 O O . ALA A 1 197 ? 11.826 7.568 -14.782 1.00 54.12 197 ALA A O 1
ATOM 1544 N N . LYS A 1 198 ? 13.368 9.121 -14.246 1.00 54.19 198 LYS A N 1
ATOM 1545 C CA . LYS A 1 198 ? 12.494 9.916 -13.393 1.00 54.19 198 LYS A CA 1
ATOM 1546 C C . LYS A 1 198 ? 11.448 10.601 -14.268 1.00 54.19 198 LYS A C 1
ATOM 1548 O O . LYS A 1 198 ? 11.816 11.300 -15.211 1.00 54.19 198 LYS A O 1
ATOM 1553 N N . GLY A 1 199 ? 10.177 10.472 -13.906 1.00 60.25 199 GLY A N 1
ATOM 1554 C CA . GLY A 1 199 ? 9.144 11.379 -14.389 1.00 60.25 199 GLY A CA 1
ATOM 1555 C C . GLY A 1 199 ? 8.155 10.718 -15.327 1.00 60.25 199 GLY A C 1
ATOM 1556 O O . GLY A 1 199 ? 8.164 10.957 -16.536 1.00 60.25 199 GLY A O 1
ATOM 1557 N N . CYS A 1 200 ? 7.220 9.976 -14.739 1.00 71.38 200 CYS A N 1
ATOM 1558 C CA . CYS A 1 200 ? 5.870 10.068 -15.265 1.00 71.38 200 CYS A CA 1
ATOM 1559 C C . CYS A 1 200 ? 5.426 11.547 -15.212 1.00 71.38 200 CYS A C 1
ATOM 1561 O O . CYS A 1 200 ? 5.629 12.246 -14.219 1.00 71.38 200 CYS A O 1
ATOM 1563 N N . SER A 1 201 ? 4.870 12.041 -16.316 1.00 71.12 201 SER A N 1
ATOM 1564 C CA . SER A 1 201 ? 4.268 13.372 -16.394 1.00 71.12 201 SER A CA 1
ATOM 1565 C C . SER A 1 201 ? 2.900 13.280 -17.056 1.00 71.12 201 SER A C 1
ATOM 1567 O O . SER A 1 201 ? 2.713 12.538 -18.021 1.00 71.12 201 SER A O 1
ATOM 1569 N N . VAL A 1 202 ? 1.938 14.033 -16.531 1.00 71.25 202 VAL A N 1
ATOM 1570 C CA . VAL A 1 202 ? 0.576 14.096 -17.070 1.00 71.25 202 VAL A CA 1
ATOM 1571 C C . VAL A 1 202 ? 0.434 15.367 -17.889 1.00 71.25 202 VAL A C 1
ATOM 1573 O O . VAL A 1 202 ? 0.890 16.440 -17.485 1.00 71.25 202 VAL A O 1
ATOM 1576 N N . LYS A 1 203 ? -0.185 15.261 -19.065 1.00 64.12 203 LYS A N 1
ATOM 1577 C CA . LYS A 1 203 ? -0.454 16.430 -19.901 1.00 64.12 203 LYS A CA 1
ATOM 1578 C C . LYS A 1 203 ? -1.505 17.301 -19.201 1.00 64.12 203 LYS A C 1
ATOM 1580 O O . LYS A 1 203 ? -2.600 16.817 -18.921 1.00 64.12 203 LYS A O 1
ATOM 1585 N N . LYS A 1 204 ? -1.196 18.580 -18.955 1.00 57.09 204 LYS A N 1
ATOM 1586 C CA . LYS A 1 204 ? -2.240 19.583 -18.693 1.00 57.09 204 LYS A CA 1
ATOM 1587 C C . LYS A 1 204 ? -3.056 19.722 -19.979 1.00 57.09 204 LYS A C 1
ATOM 1589 O O . LYS A 1 204 ? -2.470 19.997 -21.027 1.00 57.09 204 LYS A O 1
ATOM 1594 N N . LEU A 1 205 ? -4.348 19.413 -19.897 1.00 51.91 205 LEU A N 1
ATOM 1595 C CA . LEU A 1 205 ? -5.305 19.685 -20.969 1.00 51.91 205 LEU A CA 1
ATOM 1596 C C . LEU A 1 205 ? -5.347 21.186 -21.262 1.00 51.91 205 LEU A C 1
ATOM 1598 O O . LEU A 1 205 ? -5.235 21.965 -20.287 1.00 51.91 205 LEU A O 1
#

InterPro domains:
  IPR012902 Prokaryotic N-terminal methylation site [PF07963] (1-27)
  IPR012902 Prokaryotic N-terminal methylation site [PS00409] (5-25)
  IPR012902 Prokaryotic N-terminal methylation site [TIGR02532] (4-27)
  IPR045584 Pilin-like [SSF54523] (7-120)

Secondary structure (DSSP, 8-state):
----PPPPHHHHHHHHHHHHHHHHHHHHHHHHHHHHHHHHHHHHHHHHHHHHHHHHHHHHSBPPP--SS-SSHHHHIIIII--EEBTTBSS-TT----SSSS-PBPTTSSBEEEEEESGGGPEEEEEEES--HHHHHHHHHHHS-S-TTSSSEE--EEEEEETTEEEEEETTTT--EEEEE-TTTT-TTSBTHHHHS---EEPP-

Radius of gyration: 24.05 Å; Cα contacts (8 Å, |Δi|>4): 307; chains: 1; bounding box: 91×34×65 Å